Protein AF-A0A1Q7F5G6-F1 (afdb_monomer)

Structure (mmCIF, N/CA/C/O backbone):
data_AF-A0A1Q7F5G6-F1
#
_entry.id   AF-A0A1Q7F5G6-F1
#
loop_
_atom_site.group_PDB
_atom_site.id
_atom_site.type_symbol
_atom_site.label_atom_id
_atom_site.label_alt_id
_atom_site.label_comp_id
_atom_site.label_asym_id
_atom_site.label_entity_id
_atom_site.label_seq_id
_atom_site.pdbx_PDB_ins_code
_atom_site.Cartn_x
_atom_site.Cartn_y
_atom_site.Cartn_z
_atom_site.occupancy
_atom_site.B_iso_or_equiv
_atom_site.auth_seq_id
_atom_site.auth_comp_id
_atom_site.auth_asym_id
_atom_site.auth_atom_id
_atom_site.pdbx_PDB_model_num
ATOM 1 N N . MET A 1 1 ? 22.268 -10.100 -15.286 1.00 45.94 1 MET A N 1
ATOM 2 C CA . MET A 1 1 ? 21.694 -9.215 -14.247 1.00 45.94 1 MET A CA 1
ATOM 3 C C . MET A 1 1 ? 21.990 -7.739 -14.485 1.00 45.94 1 MET A C 1
ATOM 5 O O . MET A 1 1 ? 21.035 -7.015 -14.709 1.00 45.94 1 MET A O 1
ATOM 9 N N . ARG A 1 2 ? 23.262 -7.305 -14.591 1.00 41.34 2 ARG A N 1
ATOM 10 C CA . ARG A 1 2 ? 23.624 -5.910 -14.958 1.00 41.34 2 ARG A CA 1
ATOM 11 C C . ARG A 1 2 ? 22.935 -5.365 -16.219 1.00 41.34 2 ARG A C 1
ATOM 13 O O . ARG A 1 2 ? 22.725 -4.171 -16.321 1.00 41.34 2 ARG A O 1
ATOM 20 N N . ARG A 1 3 ? 22.562 -6.235 -17.164 1.00 43.94 3 ARG A N 1
ATOM 21 C CA . ARG A 1 3 ? 21.872 -5.864 -18.414 1.00 43.94 3 ARG A CA 1
ATOM 22 C C . ARG A 1 3 ? 20.368 -5.572 -18.279 1.00 43.94 3 ARG A C 1
ATOM 24 O O . ARG A 1 3 ? 19.819 -4.971 -19.184 1.00 43.94 3 ARG A O 1
ATOM 31 N N . LEU A 1 4 ? 19.710 -6.023 -17.204 1.00 46.12 4 LEU A N 1
ATOM 32 C CA . LEU A 1 4 ? 18.282 -5.752 -16.928 1.00 46.12 4 LEU A CA 1
ATOM 33 C C . LEU A 1 4 ? 18.086 -4.502 -16.056 1.00 46.12 4 LEU A C 1
ATOM 35 O O . LEU A 1 4 ? 16.985 -3.982 -15.968 1.00 46.12 4 LEU A O 1
ATOM 39 N N . LEU A 1 5 ? 19.167 -4.037 -15.427 1.00 52.47 5 LEU A N 1
ATOM 40 C CA . LEU A 1 5 ? 19.221 -2.903 -14.506 1.00 52.47 5 LEU A CA 1
ATOM 41 C C . LEU A 1 5 ? 20.196 -1.825 -15.026 1.00 52.47 5 LEU A C 1
ATOM 43 O O . LEU A 1 5 ? 20.699 -1.011 -14.264 1.00 52.47 5 LEU A O 1
ATOM 47 N N . SER A 1 6 ? 20.535 -1.839 -16.321 1.00 37.09 6 SER A N 1
ATOM 48 C CA . SER A 1 6 ? 21.468 -0.874 -16.910 1.00 37.09 6 SER A CA 1
ATOM 49 C C . SER A 1 6 ? 20.770 0.469 -17.126 1.00 37.09 6 SER A C 1
ATOM 51 O O . SER A 1 6 ? 20.234 0.738 -18.199 1.00 37.09 6 SER A O 1
ATOM 53 N N . GLY A 1 7 ? 20.765 1.281 -16.075 1.00 49.22 7 GLY A N 1
ATOM 54 C CA . GLY A 1 7 ? 20.228 2.636 -16.003 1.00 49.22 7 GLY A CA 1
ATOM 55 C C . GLY A 1 7 ? 20.326 3.142 -14.562 1.00 49.22 7 GLY A C 1
ATOM 56 O O . GLY A 1 7 ? 20.493 2.345 -13.642 1.00 49.22 7 GLY A O 1
ATOM 57 N N . THR A 1 8 ? 20.224 4.452 -14.343 1.00 45.66 8 THR A N 1
ATOM 58 C CA . THR A 1 8 ? 20.260 5.069 -13.001 1.00 45.66 8 THR A CA 1
ATOM 59 C C . THR A 1 8 ? 19.228 4.485 -12.024 1.00 45.66 8 THR A C 1
ATOM 61 O O . THR A 1 8 ? 19.507 4.427 -10.831 1.00 45.66 8 THR A O 1
ATOM 64 N N . ASP A 1 9 ? 18.095 3.971 -12.518 1.00 57.62 9 ASP A N 1
ATOM 65 C CA . ASP A 1 9 ? 17.079 3.290 -11.696 1.00 57.62 9 ASP A CA 1
ATOM 66 C C . ASP A 1 9 ? 17.516 1.899 -11.214 1.00 57.62 9 ASP A C 1
ATOM 68 O O . ASP A 1 9 ? 17.090 1.427 -10.161 1.00 57.62 9 ASP A O 1
ATOM 72 N N . GLY A 1 10 ? 18.391 1.223 -11.958 1.00 63.88 10 GLY A N 1
ATOM 73 C CA . GLY A 1 10 ? 18.773 -0.150 -11.653 1.00 63.88 10 GLY A CA 1
ATOM 74 C C . GLY A 1 10 ? 19.721 -0.287 -10.463 1.00 63.88 10 GLY A C 1
ATOM 75 O O . GLY A 1 10 ? 19.621 -1.264 -9.723 1.00 63.88 10 GLY A O 1
ATOM 76 N N . GLU A 1 11 ? 20.585 0.704 -10.237 1.00 67.31 11 GLU A N 1
ATOM 77 C CA . GLU A 1 11 ? 21.460 0.768 -9.056 1.00 67.31 11 GLU A CA 1
ATOM 78 C C . GLU A 1 11 ? 20.652 1.045 -7.777 1.00 67.31 11 GLU A C 1
ATOM 80 O O . GLU A 1 11 ? 20.871 0.401 -6.753 1.00 67.31 11 GLU A O 1
ATOM 85 N N . ALA A 1 12 ? 19.650 1.931 -7.836 1.00 67.38 12 ALA A N 1
ATOM 86 C CA . ALA A 1 12 ? 18.755 2.198 -6.705 1.00 67.38 12 ALA A CA 1
ATOM 87 C C . ALA A 1 12 ? 17.912 0.965 -6.335 1.00 67.38 12 ALA A C 1
ATOM 89 O O . ALA A 1 12 ? 17.756 0.627 -5.158 1.00 67.38 12 ALA A O 1
ATOM 90 N N . VAL A 1 13 ?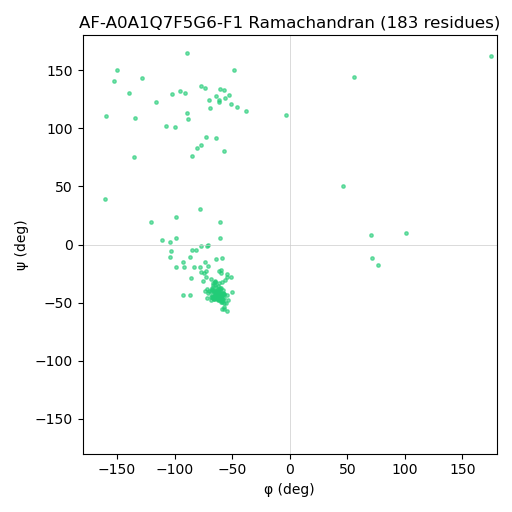 17.413 0.246 -7.345 1.00 71.50 13 VAL A N 1
ATOM 91 C CA . VAL A 1 13 ? 16.718 -1.034 -7.160 1.00 71.50 13 VAL A CA 1
ATOM 92 C C . VAL A 1 13 ? 17.648 -2.085 -6.550 1.00 71.50 13 VAL A C 1
ATOM 94 O O . VAL A 1 13 ? 17.223 -2.820 -5.658 1.00 71.50 13 VAL A O 1
ATOM 97 N N . LEU A 1 14 ? 18.909 -2.150 -6.987 1.00 77.62 14 LEU A N 1
ATOM 98 C CA . LEU A 1 14 ? 19.881 -3.105 -6.461 1.00 77.62 14 LEU A CA 1
ATOM 99 C C . LEU A 1 14 ? 20.219 -2.823 -4.991 1.00 77.62 14 LEU A C 1
ATOM 101 O O . LEU A 1 14 ? 20.159 -3.744 -4.182 1.00 77.62 14 LEU A O 1
ATOM 105 N N . LEU A 1 15 ? 20.457 -1.560 -4.626 1.00 78.38 15 LEU A N 1
ATOM 106 C CA . LEU A 1 15 ? 20.650 -1.142 -3.232 1.00 78.38 15 LEU A CA 1
ATOM 107 C C . LEU A 1 15 ? 19.443 -1.516 -2.360 1.00 78.38 15 LEU A C 1
ATOM 109 O O . LEU A 1 15 ? 19.594 -2.122 -1.302 1.00 78.38 15 LEU A O 1
ATOM 113 N N . LYS A 1 16 ? 18.219 -1.249 -2.833 1.00 77.31 16 LYS A N 1
ATOM 114 C CA . LYS A 1 16 ? 16.986 -1.622 -2.119 1.00 77.31 16 LYS A CA 1
ATOM 115 C C . LYS A 1 16 ? 16.868 -3.136 -1.923 1.00 77.31 16 LYS A C 1
ATOM 117 O O . LYS A 1 16 ? 16.420 -3.586 -0.870 1.00 77.31 16 LYS A O 1
ATOM 122 N N . ILE A 1 17 ? 17.256 -3.922 -2.924 1.00 84.25 17 ILE A N 1
ATOM 123 C CA . ILE A 1 17 ? 17.300 -5.385 -2.852 1.00 84.25 17 ILE A CA 1
ATOM 124 C C . ILE A 1 17 ? 18.344 -5.857 -1.834 1.00 84.25 17 ILE A C 1
ATOM 126 O O . ILE A 1 17 ? 18.087 -6.811 -1.098 1.00 84.25 17 ILE A O 1
ATOM 130 N N . GLU A 1 18 ? 19.512 -5.218 -1.794 1.00 85.81 18 GLU A N 1
ATOM 131 C CA . GLU A 1 18 ? 20.565 -5.531 -0.829 1.00 85.81 18 GLU A CA 1
ATOM 132 C C . GLU A 1 18 ? 20.127 -5.234 0.607 1.00 85.81 18 GLU A C 1
ATOM 134 O O . GLU A 1 18 ? 20.380 -6.051 1.488 1.00 85.81 18 GLU A O 1
ATOM 139 N N . GLU A 1 19 ? 19.412 -4.129 0.826 1.00 85.25 19 GLU A N 1
ATOM 140 C CA . GLU A 1 19 ? 18.889 -3.737 2.139 1.00 85.25 19 GLU A CA 1
ATOM 141 C C . GLU A 1 19 ? 17.695 -4.585 2.605 1.00 85.25 19 GLU A C 1
ATOM 143 O O . GLU A 1 19 ? 17.575 -4.894 3.790 1.00 85.25 19 GLU A O 1
ATOM 148 N N . ARG A 1 20 ? 16.769 -4.923 1.698 1.00 89.31 20 ARG A N 1
ATOM 149 C CA . ARG A 1 20 ? 15.465 -5.526 2.045 1.00 89.31 20 ARG A CA 1
ATOM 150 C C . ARG A 1 20 ? 15.374 -7.023 1.768 1.00 89.31 20 ARG A C 1
ATOM 152 O O . ARG A 1 20 ? 14.374 -7.654 2.113 1.00 89.31 20 ARG A O 1
ATOM 159 N N . GLY A 1 21 ? 16.350 -7.586 1.061 1.00 89.81 21 GLY A N 1
ATOM 160 C CA . GLY A 1 21 ? 16.373 -8.993 0.659 1.00 89.81 21 GLY A CA 1
ATOM 161 C C . GLY A 1 21 ? 15.366 -9.370 -0.432 1.00 89.81 21 GLY A C 1
ATOM 162 O O . GLY A 1 21 ? 15.484 -10.448 -1.012 1.00 89.81 21 GLY A O 1
ATOM 163 N N . SER A 1 22 ? 14.402 -8.508 -0.763 1.00 90.75 22 SER A N 1
ATOM 164 C CA . SER A 1 22 ? 13.397 -8.763 -1.796 1.00 90.75 22 SER A CA 1
ATOM 165 C C . SER A 1 22 ? 12.918 -7.480 -2.476 1.00 90.75 22 SER A C 1
ATOM 167 O O . SER A 1 22 ? 12.905 -6.411 -1.865 1.00 90.75 22 SER A O 1
ATOM 169 N N . ALA A 1 23 ? 12.523 -7.596 -3.745 1.00 90.12 23 ALA A N 1
ATOM 170 C CA . ALA A 1 23 ? 11.870 -6.531 -4.500 1.00 90.12 23 ALA A CA 1
ATOM 171 C C . ALA A 1 23 ? 10.963 -7.107 -5.593 1.00 90.12 23 ALA A C 1
ATOM 173 O O . ALA A 1 23 ? 11.323 -8.068 -6.272 1.00 90.12 23 ALA A O 1
ATOM 174 N N . TYR A 1 24 ? 9.805 -6.492 -5.793 1.00 89.88 24 TYR A N 1
ATOM 175 C CA . TYR A 1 24 ? 8.978 -6.671 -6.974 1.00 89.88 24 TYR A CA 1
ATOM 176 C C . TYR A 1 24 ? 9.371 -5.632 -8.027 1.00 89.88 24 TYR A C 1
ATOM 178 O O . TYR A 1 24 ? 9.468 -4.442 -7.726 1.00 89.88 24 TYR A O 1
ATOM 186 N N . LEU A 1 25 ? 9.592 -6.093 -9.256 1.00 87.25 25 LEU A N 1
ATOM 187 C CA . LEU A 1 25 ? 9.947 -5.290 -10.420 1.00 87.25 25 LEU A CA 1
ATOM 188 C C . LEU A 1 25 ? 8.730 -5.223 -11.350 1.00 87.25 25 LEU A C 1
ATOM 190 O O . LEU A 1 25 ? 8.479 -6.200 -12.067 1.00 87.25 25 LEU A O 1
ATOM 194 N N . PRO A 1 26 ? 7.973 -4.107 -11.351 1.00 82.44 26 PRO A N 1
ATOM 195 C CA . PRO A 1 26 ? 6.766 -3.989 -12.154 1.00 82.44 26 PRO A CA 1
ATOM 196 C C . PRO A 1 26 ? 7.042 -4.221 -13.636 1.00 82.44 26 PRO A C 1
ATOM 198 O O . PRO A 1 26 ? 6.395 -5.079 -14.212 1.00 82.44 26 PRO A O 1
ATOM 201 N N . ASP A 1 27 ? 8.042 -3.561 -14.225 1.00 78.81 27 ASP A N 1
ATOM 202 C CA . ASP A 1 27 ? 8.279 -3.545 -15.681 1.00 78.81 27 ASP A CA 1
ATOM 203 C C . ASP A 1 27 ? 8.442 -4.928 -16.324 1.00 78.81 27 ASP A C 1
ATOM 205 O O . ASP A 1 27 ? 8.074 -5.133 -17.479 1.00 78.81 27 ASP A O 1
ATOM 209 N N . VAL A 1 28 ? 8.970 -5.888 -15.566 1.00 82.56 28 VAL A N 1
ATOM 210 C CA . VAL A 1 28 ? 9.166 -7.280 -16.000 1.00 82.56 28 VAL A CA 1
ATOM 211 C C . VAL A 1 28 ? 8.238 -8.260 -15.281 1.00 82.56 28 VAL A C 1
ATOM 213 O O . VAL A 1 28 ? 8.351 -9.466 -15.487 1.00 82.56 28 VAL A O 1
ATOM 216 N N . ASN A 1 29 ? 7.334 -7.755 -14.435 1.00 85.19 29 ASN A N 1
ATOM 217 C CA . ASN A 1 29 ? 6.428 -8.527 -13.589 1.00 85.19 29 ASN A CA 1
ATOM 218 C C . ASN A 1 29 ? 7.147 -9.680 -12.860 1.00 85.19 29 ASN A C 1
ATOM 220 O O . ASN A 1 29 ? 6.735 -10.840 -12.925 1.00 85.19 29 ASN A O 1
ATOM 224 N N . ALA A 1 30 ? 8.265 -9.369 -12.201 1.00 88.12 30 ALA A N 1
ATOM 225 C CA . ALA A 1 30 ? 9.110 -10.371 -11.560 1.00 88.12 30 ALA A CA 1
ATOM 226 C C . ALA A 1 30 ? 9.402 -10.016 -10.104 1.00 88.12 30 ALA A C 1
ATOM 228 O O . ALA A 1 30 ? 9.625 -8.857 -9.761 1.00 88.12 30 ALA A O 1
ATOM 229 N N . PHE A 1 31 ? 9.457 -11.039 -9.255 1.00 89.88 31 PHE A N 1
ATOM 230 C CA . PHE A 1 31 ? 9.994 -10.917 -7.907 1.00 89.88 31 PHE A CA 1
ATOM 231 C C . PHE A 1 31 ? 11.454 -11.339 -7.899 1.00 89.88 31 PHE A C 1
ATOM 233 O O . PHE A 1 31 ? 11.808 -12.413 -8.384 1.00 89.88 31 PHE A O 1
ATOM 240 N N . TYR A 1 32 ? 12.285 -10.513 -7.282 1.00 89.38 32 TYR A N 1
ATOM 241 C CA . TYR A 1 32 ? 13.610 -10.904 -6.857 1.00 89.38 32 TYR A CA 1
ATOM 242 C C . TYR A 1 32 ? 13.600 -11.174 -5.356 1.00 89.38 32 TYR A C 1
ATOM 244 O O . TYR A 1 32 ? 13.133 -10.346 -4.573 1.00 89.38 32 TYR A O 1
ATOM 252 N N . VAL A 1 33 ? 14.127 -12.330 -4.957 1.00 91.00 33 VAL A N 1
ATOM 253 C CA . VAL A 1 33 ? 14.220 -12.742 -3.556 1.00 91.00 33 VAL A CA 1
ATOM 254 C C . VAL A 1 33 ? 15.621 -13.290 -3.309 1.00 91.00 33 VAL A C 1
ATOM 256 O O . VAL A 1 33 ? 15.969 -14.366 -3.788 1.00 91.00 33 VAL A O 1
ATOM 259 N N . ARG A 1 34 ? 16.422 -12.532 -2.562 1.00 90.31 34 ARG A N 1
ATOM 260 C CA . ARG A 1 34 ? 17.702 -12.963 -1.986 1.00 90.31 34 ARG A CA 1
ATOM 261 C C . ARG A 1 34 ? 17.506 -13.503 -0.573 1.00 90.31 34 ARG A C 1
ATOM 263 O O . ARG A 1 34 ? 18.075 -14.530 -0.230 1.00 90.31 34 ARG A O 1
ATOM 270 N N . GLU A 1 35 ? 16.700 -12.813 0.227 1.00 91.06 35 GLU A N 1
ATOM 271 C CA . GLU A 1 35 ? 16.354 -13.197 1.593 1.00 91.06 35 GLU A CA 1
ATOM 272 C C . GLU A 1 35 ? 14.868 -12.919 1.840 1.00 91.06 35 GLU A C 1
ATOM 274 O O . GLU A 1 35 ? 14.358 -11.834 1.550 1.00 91.06 35 GLU A O 1
ATOM 279 N N . PHE A 1 36 ? 14.154 -13.915 2.364 1.00 89.50 36 PHE A N 1
ATOM 280 C CA . PHE A 1 36 ? 12.707 -13.846 2.546 1.00 89.50 36 PHE A CA 1
ATOM 281 C C . PHE A 1 36 ? 12.347 -13.162 3.871 1.00 89.50 36 PHE A C 1
ATOM 283 O O . PHE A 1 36 ? 11.969 -13.799 4.853 1.00 89.50 36 PHE A O 1
ATOM 290 N N . GLN A 1 37 ? 12.465 -11.837 3.907 1.00 90.25 37 GLN A N 1
ATOM 291 C CA . GLN A 1 37 ? 12.085 -11.047 5.074 1.00 90.25 37 GLN A CA 1
ATOM 292 C C . GLN A 1 37 ? 10.599 -10.670 4.996 1.00 90.25 37 GLN A C 1
ATOM 294 O O . GLN A 1 37 ? 10.209 -9.817 4.197 1.00 90.25 37 GLN A O 1
ATOM 299 N 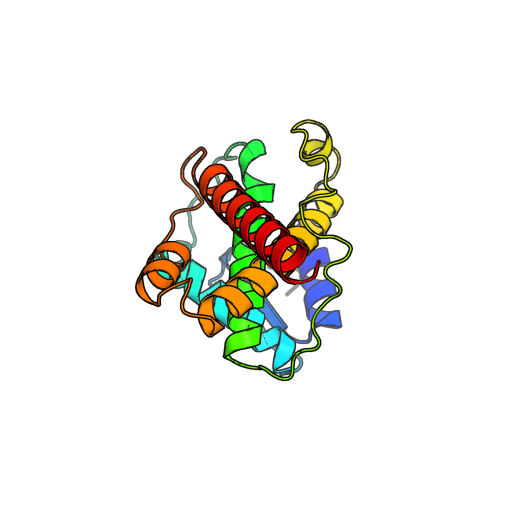N . MET A 1 38 ? 9.763 -11.288 5.843 1.00 90.31 38 MET A N 1
ATOM 300 C CA . MET A 1 38 ? 8.293 -11.164 5.801 1.00 90.31 38 MET A CA 1
ATOM 301 C C . MET A 1 38 ? 7.804 -9.708 5.743 1.00 90.31 38 MET A C 1
ATOM 303 O O . MET A 1 38 ? 6.898 -9.382 4.978 1.00 90.31 38 MET A O 1
ATOM 307 N N . MET A 1 39 ? 8.446 -8.818 6.506 1.00 89.44 39 MET A N 1
ATOM 308 C CA . MET A 1 39 ? 8.136 -7.386 6.530 1.00 89.44 39 MET A CA 1
ATOM 309 C C . MET A 1 39 ? 8.254 -6.726 5.149 1.00 89.44 39 MET A C 1
ATOM 311 O O . MET A 1 39 ? 7.408 -5.909 4.793 1.00 89.44 39 MET A O 1
ATOM 315 N N . TYR A 1 40 ? 9.284 -7.056 4.373 1.00 91.50 40 TYR A N 1
ATOM 316 C CA . TYR A 1 40 ? 9.501 -6.453 3.061 1.00 91.50 40 TYR A CA 1
ATOM 317 C C . TYR A 1 40 ? 8.738 -7.196 1.974 1.00 91.50 40 TYR A C 1
ATOM 319 O O . TYR A 1 40 ? 8.044 -6.556 1.190 1.00 91.50 40 TYR A O 1
ATOM 327 N N . VAL A 1 41 ? 8.746 -8.531 1.993 1.00 93.12 41 VAL A N 1
ATOM 328 C CA . VAL A 1 41 ? 8.020 -9.343 1.006 1.00 93.12 41 VAL A CA 1
ATOM 329 C C . VAL A 1 41 ? 6.530 -9.007 0.997 1.00 93.12 41 VAL A C 1
ATOM 331 O O . VAL A 1 41 ? 5.949 -8.846 -0.071 1.00 93.12 41 VAL A O 1
ATOM 334 N N . ALA A 1 42 ? 5.904 -8.830 2.162 1.00 94.19 42 ALA A N 1
ATOM 335 C CA . ALA A 1 42 ? 4.497 -8.447 2.228 1.00 94.19 42 ALA A CA 1
ATOM 336 C C . ALA A 1 42 ? 4.213 -7.076 1.580 1.00 94.19 42 ALA A C 1
ATOM 338 O O . ALA A 1 42 ? 3.149 -6.879 0.993 1.00 94.19 42 ALA A O 1
ATOM 339 N N . GLU A 1 43 ? 5.167 -6.140 1.651 1.00 93.56 43 GLU A N 1
ATOM 340 C CA . GLU A 1 43 ? 5.082 -4.848 0.958 1.00 93.56 43 GLU A CA 1
ATOM 341 C C . GLU A 1 43 ? 5.157 -5.025 -0.565 1.00 93.56 43 GLU A C 1
ATOM 343 O O . GLU A 1 43 ? 4.355 -4.453 -1.305 1.00 93.56 43 GLU A O 1
ATOM 348 N N . GLU A 1 44 ? 6.100 -5.850 -1.028 1.00 93.00 44 GLU A N 1
ATOM 349 C CA . GLU A 1 44 ? 6.294 -6.160 -2.447 1.00 93.00 44 GLU A CA 1
ATOM 350 C C . GLU A 1 44 ? 5.077 -6.891 -3.039 1.00 93.00 44 GLU A C 1
ATOM 352 O O . GLU A 1 44 ? 4.621 -6.551 -4.129 1.00 93.00 44 GLU A O 1
ATOM 357 N N . VAL A 1 45 ? 4.493 -7.842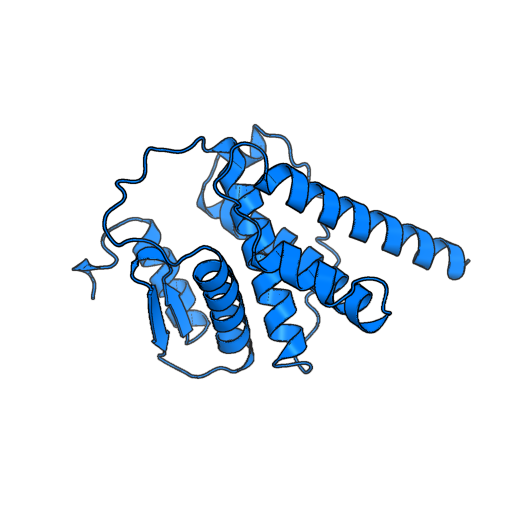 -2.302 1.00 94.38 45 VAL A N 1
ATOM 358 C CA . VAL A 1 45 ? 3.284 -8.583 -2.705 1.00 94.38 45 VAL A CA 1
ATOM 359 C C . VAL A 1 45 ? 2.075 -7.659 -2.826 1.00 94.38 45 VAL A C 1
ATOM 361 O O . VAL A 1 45 ? 1.291 -7.784 -3.767 1.00 94.38 45 VAL A O 1
ATOM 364 N N . ALA A 1 46 ? 1.920 -6.703 -1.911 1.00 94.69 46 ALA A N 1
ATOM 365 C CA . ALA A 1 46 ? 0.843 -5.725 -1.987 1.00 94.69 46 ALA A CA 1
ATOM 366 C C . ALA A 1 46 ? 1.010 -4.771 -3.182 1.00 94.69 46 ALA A C 1
ATOM 368 O O . ALA A 1 46 ? 0.028 -4.474 -3.868 1.00 94.69 46 ALA A O 1
ATOM 369 N N . ARG A 1 47 ? 2.247 -4.353 -3.493 1.00 91.31 47 ARG A N 1
ATOM 370 C CA . ARG A 1 47 ? 2.539 -3.609 -4.730 1.00 91.31 47 ARG A CA 1
ATOM 371 C C . ARG A 1 47 ? 2.223 -4.442 -5.969 1.00 91.31 47 ARG A C 1
ATOM 373 O O . ARG A 1 47 ? 1.499 -3.966 -6.840 1.00 91.31 47 ARG A O 1
ATOM 380 N N . PHE A 1 48 ? 2.666 -5.696 -6.024 1.00 92.81 48 PHE A N 1
ATOM 381 C CA . PHE A 1 48 ? 2.300 -6.614 -7.104 1.00 92.81 48 PHE A CA 1
ATOM 382 C C . PHE A 1 48 ? 0.785 -6.717 -7.282 1.00 92.81 48 PHE A C 1
ATOM 384 O O . PHE A 1 48 ? 0.305 -6.566 -8.401 1.00 92.81 48 PHE A O 1
ATOM 391 N N . LEU A 1 49 ? 0.025 -6.901 -6.198 1.00 92.94 49 LEU A N 1
ATOM 392 C CA . LEU A 1 49 ? -1.432 -6.992 -6.267 1.00 92.94 49 LEU A CA 1
ATOM 393 C C . LEU A 1 49 ? -2.045 -5.732 -6.892 1.00 92.94 49 LEU A C 1
ATOM 395 O O . LEU A 1 49 ? -2.918 -5.845 -7.749 1.00 92.94 49 LEU A O 1
ATOM 399 N N . HIS A 1 50 ? -1.561 -4.542 -6.524 1.00 90.69 50 HIS A N 1
ATOM 400 C CA . HIS A 1 50 ? -1.997 -3.291 -7.149 1.00 90.69 50 HIS A CA 1
ATOM 401 C C . HIS A 1 50 ? -1.711 -3.261 -8.662 1.00 90.69 50 HIS A C 1
ATOM 403 O O . HIS A 1 50 ? -2.592 -2.913 -9.450 1.00 90.69 50 HIS A O 1
ATOM 409 N N . HIS A 1 51 ? -0.519 -3.681 -9.096 1.00 87.75 51 HIS A N 1
ATOM 410 C CA . HIS A 1 51 ? -0.191 -3.763 -10.525 1.00 87.75 51 HIS A CA 1
ATOM 411 C C . HIS A 1 51 ? -1.008 -4.837 -11.263 1.00 87.75 51 HIS A C 1
ATOM 413 O O . HIS A 1 51 ? -1.467 -4.602 -12.383 1.00 87.75 51 HIS A O 1
ATOM 419 N N . ALA A 1 52 ? -1.242 -5.991 -10.637 1.00 89.00 52 ALA A N 1
ATOM 420 C CA . ALA A 1 52 ? -2.050 -7.074 -11.188 1.00 89.00 52 ALA A CA 1
ATOM 421 C C . ALA A 1 52 ? -3.508 -6.641 -11.386 1.00 89.00 52 ALA A C 1
ATOM 423 O O . ALA A 1 52 ? -4.091 -6.876 -12.444 1.00 89.00 52 ALA A O 1
ATOM 424 N N . CYS A 1 53 ? -4.066 -5.908 -10.420 1.00 87.38 53 CYS A N 1
ATOM 425 C CA . CYS A 1 53 ? -5.395 -5.303 -10.500 1.00 87.38 53 CYS A CA 1
ATOM 426 C C . CYS A 1 53 ? -5.553 -4.306 -11.664 1.00 87.38 53 CYS A C 1
ATOM 428 O O . CYS A 1 53 ? -6.675 -4.064 -12.105 1.00 87.38 53 CYS A O 1
ATOM 430 N N . ARG A 1 54 ? -4.451 -3.755 -12.186 1.00 81.50 54 ARG A N 1
ATOM 431 C CA . ARG A 1 54 ? -4.431 -2.793 -13.302 1.00 81.50 54 ARG A CA 1
ATOM 432 C C . ARG A 1 54 ? -4.105 -3.427 -14.658 1.00 81.50 54 ARG A C 1
ATOM 434 O O . ARG A 1 54 ? -3.973 -2.705 -15.642 1.00 81.50 54 ARG A O 1
ATOM 441 N N . GLY A 1 55 ? -3.995 -4.756 -14.720 1.00 78.38 55 GLY A N 1
ATOM 442 C CA . GLY A 1 55 ? -3.814 -5.505 -15.966 1.00 78.38 55 GLY A CA 1
ATOM 443 C C . GLY A 1 55 ? -2.388 -5.966 -16.270 1.00 78.38 55 GLY A C 1
ATOM 444 O O . GLY A 1 55 ? -2.186 -6.485 -17.364 1.00 78.38 55 GLY A O 1
ATOM 445 N N . LEU A 1 56 ? -1.453 -5.836 -15.310 1.00 70.75 56 LEU A N 1
ATOM 446 C CA . LEU A 1 56 ? -0.005 -6.070 -15.443 1.00 70.75 56 LEU A CA 1
ATOM 447 C C . LEU A 1 56 ? 0.643 -5.235 -16.572 1.00 70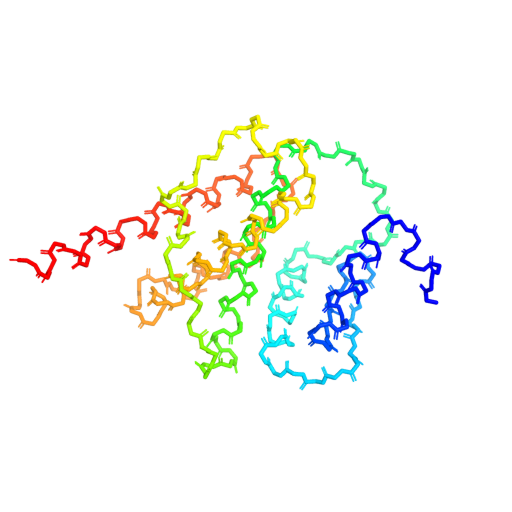.75 56 LEU A C 1
ATOM 449 O O . LEU A 1 56 ? 0.038 -4.978 -17.613 1.00 70.75 56 LEU A O 1
ATOM 453 N N . PRO A 1 57 ? 1.882 -4.754 -16.402 1.00 62.97 57 PRO A N 1
ATOM 454 C CA . PRO A 1 57 ? 2.552 -4.048 -17.484 1.00 62.97 57 PRO A CA 1
ATOM 455 C C . PRO A 1 57 ? 2.718 -4.984 -18.684 1.00 62.97 57 PRO A C 1
ATOM 457 O O . PRO A 1 57 ? 3.274 -6.078 -18.592 1.00 62.97 57 PRO A O 1
ATOM 460 N N . ARG A 1 58 ? 2.201 -4.549 -19.837 1.00 53.12 58 ARG A N 1
ATOM 461 C CA . ARG A 1 58 ? 2.517 -5.174 -21.119 1.00 53.12 58 ARG A CA 1
ATOM 462 C C . ARG A 1 58 ? 3.969 -4.831 -21.413 1.00 53.12 58 ARG A C 1
ATOM 464 O O . ARG A 1 58 ? 4.301 -3.652 -21.460 1.00 53.12 58 ARG A O 1
ATOM 471 N N . ALA A 1 59 ? 4.800 -5.844 -21.639 1.00 50.31 59 ALA A N 1
ATOM 472 C CA . ALA A 1 59 ? 6.246 -5.741 -21.858 1.00 50.31 59 ALA A CA 1
ATOM 473 C C . ALA A 1 59 ? 6.682 -4.903 -23.090 1.00 50.31 59 ALA A C 1
ATOM 475 O O . ALA A 1 59 ? 7.785 -5.088 -23.582 1.00 50.31 59 ALA A O 1
ATOM 476 N N . ASN A 1 60 ? 5.828 -4.027 -23.637 1.00 39.88 60 ASN A N 1
ATOM 477 C CA . ASN A 1 60 ? 6.074 -3.276 -24.866 1.00 39.88 60 ASN A CA 1
ATOM 478 C C . ASN A 1 60 ? 5.196 -2.020 -25.024 1.00 39.88 60 ASN A C 1
ATOM 480 O O . ASN A 1 60 ? 4.752 -1.697 -26.124 1.00 39.88 60 ASN A O 1
ATOM 484 N N . THR A 1 61 ? 4.932 -1.270 -23.957 1.00 43.84 61 THR A N 1
ATOM 485 C CA . THR A 1 61 ? 4.561 0.140 -24.146 1.00 43.84 61 THR A CA 1
ATOM 486 C C . THR A 1 61 ? 5.800 0.968 -23.891 1.00 43.84 61 THR A C 1
ATOM 488 O O . THR A 1 61 ? 6.165 1.175 -22.735 1.00 43.84 61 THR A O 1
ATOM 491 N N . HIS A 1 62 ? 6.456 1.409 -24.970 1.00 41.09 62 HIS A N 1
ATOM 492 C CA . HIS A 1 62 ? 7.331 2.575 -24.928 1.00 41.09 62 HIS A CA 1
ATOM 493 C C . HIS A 1 62 ? 6.669 3.596 -24.009 1.00 41.09 62 HIS A C 1
ATOM 495 O O . HIS A 1 62 ? 5.546 4.021 -24.284 1.00 41.09 62 HIS A O 1
ATOM 501 N N . SER A 1 63 ? 7.304 3.891 -22.876 1.00 47.62 63 SER A N 1
ATOM 502 C CA . SER A 1 63 ? 6.812 4.898 -21.957 1.00 47.62 63 SER A CA 1
ATOM 503 C C . SER A 1 63 ? 6.878 6.225 -22.698 1.00 47.62 63 SER A C 1
ATOM 505 O O . SER A 1 63 ? 7.897 6.914 -22.736 1.00 47.62 63 SER A O 1
ATOM 507 N N . GLU A 1 64 ? 5.776 6.580 -23.357 1.00 40.78 64 GLU A N 1
ATOM 508 C CA . GLU A 1 64 ? 5.472 7.970 -23.625 1.00 40.78 64 GLU A CA 1
ATOM 509 C C . GLU A 1 64 ? 5.732 8.678 -22.304 1.00 40.78 64 GLU A C 1
ATOM 511 O O . GLU A 1 64 ? 5.177 8.276 -21.277 1.00 40.78 64 GLU A O 1
ATOM 516 N N . LYS A 1 65 ? 6.683 9.616 -22.320 1.00 42.88 65 LYS A N 1
ATOM 517 C CA . LYS A 1 65 ? 7.114 10.409 -21.170 1.00 42.88 65 LYS A CA 1
ATOM 518 C C . LYS A 1 65 ? 5.892 11.140 -20.616 1.00 42.88 65 LYS A C 1
ATOM 520 O O . LYS A 1 65 ? 5.649 12.298 -20.943 1.00 42.88 65 LYS A O 1
ATOM 525 N N . LYS A 1 66 ? 5.082 10.433 -19.832 1.00 47.19 66 LYS A N 1
ATOM 526 C CA . LYS A 1 66 ? 3.890 10.957 -19.192 1.00 47.19 66 LYS A CA 1
ATOM 527 C C . LYS A 1 66 ? 4.379 11.920 -18.134 1.00 47.19 66 LYS A C 1
ATOM 529 O O . LYS A 1 66 ? 5.138 11.550 -17.245 1.00 47.19 66 LYS A O 1
ATOM 534 N N . GLU A 1 67 ? 3.984 13.166 -18.337 1.00 48.44 67 GLU A N 1
ATOM 535 C CA . GLU A 1 67 ? 4.049 14.305 -17.435 1.00 48.44 67 GLU A CA 1
ATOM 536 C C . GLU A 1 67 ? 4.586 13.996 -16.024 1.00 48.44 67 GLU A C 1
ATOM 538 O O . GLU A 1 67 ? 3.938 13.358 -15.192 1.00 48.44 67 GLU A O 1
ATOM 543 N N . ASN A 1 68 ? 5.778 14.525 -15.735 1.00 55.72 68 ASN A N 1
ATOM 544 C CA . ASN A 1 68 ? 6.503 14.358 -14.470 1.00 55.72 68 ASN A CA 1
ATOM 545 C C . ASN A 1 68 ? 5.710 14.857 -13.232 1.00 55.72 68 ASN A C 1
ATOM 547 O O . ASN A 1 68 ? 6.080 14.593 -12.092 1.00 55.72 68 ASN A O 1
ATOM 551 N N . SER A 1 69 ? 4.604 15.585 -13.437 1.00 58.28 69 SER A N 1
ATOM 552 C CA . SER A 1 69 ? 3.750 16.168 -12.393 1.00 58.28 69 SER A CA 1
ATOM 553 C C . SER A 1 69 ? 2.923 15.138 -11.606 1.00 58.28 69 SER A C 1
ATOM 555 O O . SER A 1 69 ? 2.471 15.447 -10.502 1.00 58.28 69 SER A O 1
ATOM 557 N N . GLY A 1 70 ? 2.730 13.921 -12.133 1.00 72.00 70 GLY A N 1
ATOM 558 C CA . GLY 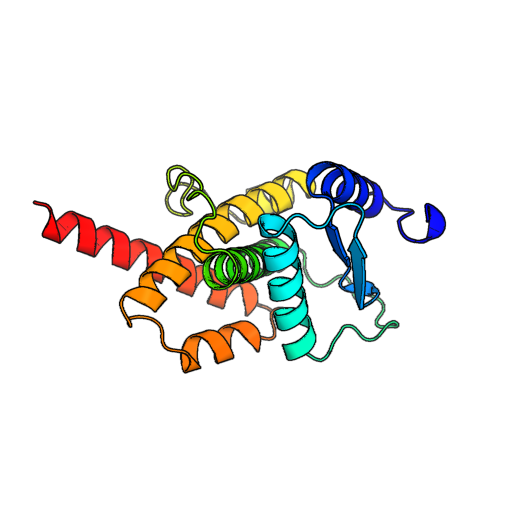A 1 70 ? 1.948 12.860 -11.482 1.00 72.00 70 GLY A CA 1
ATOM 559 C C . GLY A 1 70 ? 2.767 11.803 -10.735 1.00 72.00 70 GLY A C 1
ATOM 560 O O . GLY A 1 70 ? 2.228 11.124 -9.861 1.00 72.00 70 GLY A O 1
ATOM 561 N N . HIS A 1 71 ? 4.060 11.672 -11.046 1.00 80.31 71 HIS A N 1
ATOM 562 C CA . HIS A 1 71 ? 4.878 10.531 -10.624 1.00 80.31 71 HIS A CA 1
ATOM 563 C C . HIS A 1 71 ? 4.999 10.404 -9.099 1.00 80.31 71 HIS A C 1
ATOM 565 O O . HIS A 1 71 ? 4.764 9.330 -8.546 1.00 80.31 71 HIS A O 1
ATOM 571 N N . PHE A 1 72 ? 5.246 11.520 -8.408 1.00 83.56 72 PHE A N 1
ATOM 572 C CA . PHE A 1 72 ? 5.289 11.571 -6.945 1.00 83.56 72 PHE A CA 1
ATOM 573 C C . PHE A 1 72 ? 4.004 11.029 -6.296 1.00 83.56 72 PHE A C 1
ATOM 575 O O . PHE A 1 72 ? 4.057 10.277 -5.322 1.00 83.56 72 PHE A O 1
ATOM 582 N N . TYR A 1 73 ? 2.837 11.403 -6.830 1.00 84.56 73 TYR A N 1
ATOM 583 C CA . TYR A 1 73 ? 1.552 10.971 -6.284 1.00 84.56 73 TYR A CA 1
ATOM 584 C C . TYR A 1 73 ? 1.297 9.490 -6.566 1.00 84.56 73 TYR A C 1
ATOM 586 O O . TYR A 1 73 ? 0.809 8.790 -5.682 1.00 84.56 73 TYR A O 1
ATOM 594 N N . CYS A 1 74 ? 1.673 8.999 -7.754 1.00 86.44 74 CYS A N 1
ATOM 595 C CA . CYS A 1 74 ? 1.624 7.570 -8.068 1.00 86.44 74 CYS A CA 1
ATOM 596 C C . CYS A 1 74 ? 2.448 6.765 -7.061 1.00 86.44 74 CYS A C 1
ATOM 598 O O . CYS A 1 74 ? 1.904 5.882 -6.401 1.00 86.44 74 CYS A O 1
ATOM 600 N N . LEU A 1 75 ? 3.719 7.138 -6.874 1.00 86.81 75 LEU A N 1
ATOM 601 C CA . LEU A 1 75 ? 4.609 6.488 -5.915 1.00 86.81 75 LEU A CA 1
ATOM 602 C C . LEU A 1 75 ? 4.058 6.565 -4.490 1.00 86.81 75 LEU A C 1
ATOM 604 O O . LEU A 1 75 ? 4.075 5.572 -3.771 1.00 86.81 75 LEU A O 1
ATOM 608 N N . SER A 1 76 ? 3.526 7.719 -4.081 1.00 89.12 76 SER A N 1
ATOM 609 C CA . SER A 1 76 ? 2.954 7.897 -2.742 1.00 89.12 76 SER A CA 1
ATOM 610 C C . SER A 1 76 ? 1.791 6.935 -2.491 1.00 89.12 76 SER A C 1
ATOM 612 O O . SER A 1 76 ? 1.720 6.315 -1.430 1.00 89.12 76 SER A O 1
ATOM 614 N N . VAL A 1 77 ? 0.894 6.770 -3.468 1.00 90.31 77 VAL A N 1
ATOM 615 C CA . VAL A 1 77 ? -0.226 5.822 -3.369 1.00 90.31 77 VAL A CA 1
ATOM 616 C C . VAL A 1 77 ? 0.283 4.380 -3.373 1.00 90.31 77 VAL A C 1
ATOM 618 O O . VAL A 1 77 ? -0.151 3.588 -2.540 1.00 90.31 77 VAL A O 1
ATOM 621 N N . GLU A 1 78 ? 1.237 4.034 -4.237 1.00 91.75 78 GLU A N 1
ATOM 622 C CA . GLU A 1 78 ? 1.825 2.688 -4.289 1.00 91.75 78 GLU A CA 1
ATOM 623 C C . GLU A 1 78 ? 2.535 2.313 -2.978 1.00 91.75 78 GLU A C 1
ATOM 625 O O . GLU A 1 78 ? 2.328 1.215 -2.455 1.00 91.75 78 GLU A O 1
ATOM 630 N N . TYR A 1 79 ? 3.303 3.234 -2.388 1.00 92.06 79 TYR A N 1
ATOM 631 C CA . TYR A 1 79 ? 3.916 3.052 -1.071 1.00 92.06 79 TYR A CA 1
ATOM 632 C C . TYR A 1 79 ? 2.871 2.947 0.047 1.00 92.06 79 TYR A C 1
ATOM 634 O O . TYR A 1 79 ? 3.065 2.166 0.982 1.00 92.06 79 TYR A O 1
ATOM 642 N N . ALA A 1 80 ? 1.750 3.669 -0.050 1.00 93.56 80 ALA A N 1
ATOM 643 C CA . ALA A 1 80 ? 0.650 3.554 0.905 1.00 93.56 80 ALA A CA 1
ATOM 644 C C . ALA A 1 80 ? -0.027 2.183 0.850 1.00 93.56 80 ALA A C 1
ATOM 646 O O . ALA A 1 80 ? -0.209 1.551 1.892 1.00 93.56 80 ALA A O 1
ATOM 647 N N . LEU A 1 81 ? -0.346 1.695 -0.351 1.00 94.38 81 LEU A N 1
ATOM 648 C CA . LEU A 1 81 ? -0.927 0.367 -0.557 1.00 94.38 81 LEU A CA 1
ATOM 649 C C . LEU A 1 81 ? 0.041 -0.744 -0.143 1.00 94.38 81 LEU A C 1
ATOM 651 O O . LEU A 1 81 ? -0.369 -1.694 0.524 1.00 94.38 81 LEU A O 1
ATOM 655 N N . GLY A 1 82 ? 1.325 -0.590 -0.474 1.00 94.19 82 GLY A N 1
ATOM 656 C CA . GLY A 1 82 ? 2.390 -1.488 -0.041 1.00 94.19 82 GLY A CA 1
ATOM 657 C C . GLY A 1 82 ? 2.454 -1.594 1.481 1.00 94.19 82 GLY A C 1
ATOM 658 O O . GLY A 1 82 ? 2.337 -2.685 2.037 1.00 94.19 82 GLY A O 1
ATOM 659 N N . TYR A 1 83 ? 2.582 -0.456 2.170 1.00 93.38 83 TYR A N 1
ATOM 660 C CA . TYR A 1 83 ? 2.692 -0.421 3.630 1.00 93.38 83 TYR A CA 1
ATOM 661 C C . TYR A 1 83 ? 1.431 -0.940 4.324 1.00 93.38 83 TYR A C 1
ATOM 663 O O . TYR A 1 83 ? 1.537 -1.699 5.292 1.00 93.38 83 TYR A O 1
ATOM 671 N N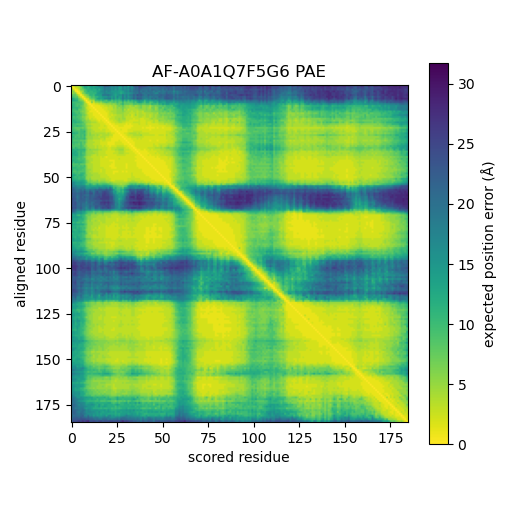 . PHE A 1 84 ? 0.252 -0.570 3.813 1.00 93.75 84 PHE A N 1
ATOM 672 C CA . PHE A 1 84 ? -1.028 -1.117 4.259 1.00 93.75 84 PHE A CA 1
ATOM 673 C C . PHE A 1 84 ? -1.031 -2.646 4.156 1.00 93.75 84 PHE A C 1
ATOM 675 O O . PHE A 1 84 ? -1.315 -3.329 5.139 1.00 93.75 84 PHE A O 1
ATOM 682 N N . GLY A 1 85 ? -0.655 -3.194 2.998 1.00 93.56 85 GLY A N 1
ATOM 683 C CA . GLY A 1 85 ? -0.609 -4.637 2.783 1.00 93.56 85 GLY A CA 1
ATOM 684 C C . GLY A 1 85 ? 0.376 -5.346 3.710 1.00 93.56 85 GLY A C 1
ATOM 685 O O . GLY A 1 85 ? 0.037 -6.385 4.274 1.00 93.56 85 GLY A O 1
ATOM 686 N N . THR A 1 86 ? 1.540 -4.747 3.984 1.00 93.50 86 THR A N 1
ATOM 687 C CA . THR A 1 86 ? 2.448 -5.264 5.017 1.00 93.50 86 THR A CA 1
ATOM 688 C C . THR A 1 86 ? 1.789 -5.314 6.386 1.00 93.50 86 THR A C 1
ATOM 690 O O . THR A 1 86 ? 1.969 -6.293 7.092 1.00 93.50 86 THR A O 1
ATOM 693 N N . ARG A 1 87 ? 1.033 -4.289 6.791 1.00 92.50 87 ARG A N 1
ATOM 694 C CA . ARG A 1 87 ? 0.364 -4.275 8.103 1.00 92.50 87 ARG A CA 1
ATOM 695 C C . ARG A 1 87 ? -0.758 -5.306 8.201 1.00 92.50 87 ARG A C 1
ATOM 697 O O . ARG A 1 87 ? -0.982 -5.834 9.284 1.00 92.50 87 ARG A O 1
ATOM 704 N N . VAL A 1 88 ? -1.411 -5.631 7.085 1.00 92.62 88 VAL A N 1
ATOM 705 C CA . VAL A 1 88 ? -2.404 -6.714 7.008 1.00 92.62 88 VAL A CA 1
ATOM 706 C C . VAL A 1 88 ? -1.745 -8.096 7.097 1.00 92.62 88 VAL A C 1
ATOM 708 O O . VAL A 1 88 ? -2.231 -8.950 7.831 1.00 92.62 88 VAL A O 1
ATOM 711 N N . LEU A 1 89 ? -0.653 -8.326 6.362 1.00 92.56 89 LEU A N 1
ATOM 712 C CA . LEU A 1 89 ? 0.004 -9.640 6.262 1.00 92.56 89 LEU A CA 1
ATOM 713 C C . LEU A 1 89 ? 1.020 -9.909 7.384 1.00 92.56 89 LEU A C 1
ATOM 715 O O . LEU A 1 89 ? 1.249 -11.056 7.755 1.00 92.56 89 LEU A O 1
ATOM 719 N N . TYR A 1 90 ? 1.627 -8.856 7.928 1.00 91.56 90 TYR A N 1
ATOM 720 C CA . TYR A 1 90 ? 2.618 -8.891 9.000 1.00 91.56 90 TYR A CA 1
ATOM 721 C C . TYR A 1 90 ? 2.310 -7.811 10.058 1.00 91.56 90 TYR A C 1
ATOM 723 O O . TYR A 1 90 ? 2.989 -6.779 10.130 1.00 91.56 90 TYR A O 1
ATOM 731 N N . PRO A 1 91 ? 1.289 -8.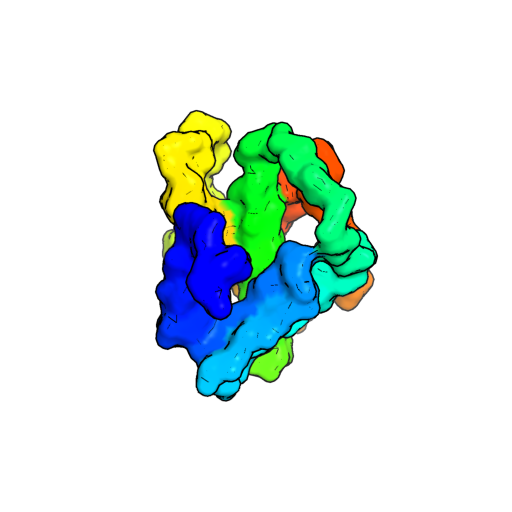028 10.914 1.00 86.94 91 PRO A N 1
ATOM 732 C CA . PRO A 1 91 ? 0.840 -7.031 11.891 1.00 86.94 91 PRO A CA 1
ATOM 733 C C . PRO A 1 91 ? 1.896 -6.635 12.929 1.00 86.94 91 PRO A C 1
ATOM 735 O O . PRO A 1 91 ? 1.833 -5.535 13.467 1.00 86.94 91 PRO A O 1
ATOM 738 N N . ALA A 1 92 ? 2.891 -7.497 13.176 1.00 85.88 92 ALA A N 1
ATOM 739 C CA . ALA A 1 92 ? 4.009 -7.239 14.086 1.00 85.88 92 ALA A CA 1
ATOM 740 C C . ALA A 1 92 ? 5.012 -6.191 13.563 1.00 85.88 92 ALA A C 1
ATOM 742 O O . ALA A 1 92 ? 6.000 -5.891 14.236 1.00 85.88 92 ALA A O 1
ATOM 743 N N . ARG A 1 93 ? 4.798 -5.635 12.360 1.00 81.75 93 ARG A N 1
ATOM 744 C CA . ARG A 1 93 ? 5.623 -4.552 11.819 1.00 81.75 93 ARG A CA 1
ATOM 745 C C . ARG A 1 93 ? 5.642 -3.368 12.799 1.00 81.75 93 ARG A C 1
ATOM 747 O O . ARG A 1 93 ? 4.572 -2.835 13.094 1.00 81.75 93 ARG A O 1
ATOM 754 N N . PRO A 1 94 ? 6.824 -2.877 13.217 1.00 76.62 94 PRO A N 1
ATOM 755 C CA . PRO A 1 94 ? 6.911 -1.654 14.001 1.00 76.62 94 PRO A CA 1
ATOM 756 C C . PRO A 1 94 ? 6.256 -0.496 13.247 1.00 76.62 94 PRO A C 1
ATOM 758 O O . PRO A 1 94 ? 6.505 -0.296 12.049 1.00 76.62 94 PRO A O 1
ATOM 761 N N . GLN A 1 95 ? 5.415 0.265 13.944 1.00 70.25 95 GLN A N 1
ATOM 762 C CA . GLN A 1 95 ? 4.843 1.484 13.392 1.00 70.25 95 GLN A CA 1
ATOM 763 C C . GLN A 1 95 ? 5.992 2.449 13.087 1.00 70.25 95 GLN A C 1
ATOM 765 O O . GLN A 1 95 ? 6.812 2.746 13.955 1.00 70.25 95 GLN A O 1
ATOM 770 N N . LYS A 1 96 ? 6.100 2.892 11.830 1.00 68.06 96 LYS A N 1
ATOM 771 C CA . LYS A 1 96 ? 7.061 3.946 11.488 1.00 68.06 96 LYS A CA 1
ATOM 772 C C . LYS A 1 96 ? 6.517 5.262 12.031 1.00 68.06 96 LYS A C 1
ATOM 774 O O . LYS A 1 96 ? 5.327 5.529 11.882 1.00 68.06 96 LYS A O 1
ATOM 779 N N . ASP A 1 97 ? 7.388 6.035 12.672 1.00 54.28 97 ASP A N 1
ATOM 780 C CA . ASP A 1 97 ? 7.036 7.278 13.355 1.00 54.28 97 ASP A CA 1
ATOM 781 C C . ASP A 1 97 ? 6.224 8.218 12.438 1.00 54.28 97 ASP A C 1
ATOM 783 O O . ASP A 1 97 ? 6.668 8.611 11.356 1.00 54.28 97 ASP A O 1
ATOM 787 N N . GLU A 1 98 ? 5.010 8.568 12.875 1.00 53.34 98 GLU A N 1
ATOM 788 C CA . GLU A 1 98 ? 4.083 9.458 12.170 1.00 53.34 98 GLU A CA 1
ATOM 789 C C . GLU A 1 98 ? 4.521 10.939 12.181 1.00 53.34 98 GLU A C 1
ATOM 791 O O . GLU A 1 98 ? 3.833 11.792 11.609 1.00 53.34 98 GLU A O 1
ATOM 796 N N . SER A 1 99 ? 5.639 11.279 12.832 1.00 45.38 99 SER A N 1
ATOM 797 C CA . SER A 1 99 ? 6.184 12.643 12.942 1.00 45.38 99 SER A CA 1
ATOM 798 C C . SER A 1 99 ? 6.406 13.353 11.589 1.00 45.38 99 SER A C 1
ATOM 800 O O . SER A 1 99 ? 6.307 14.586 11.506 1.00 45.38 99 SER A O 1
ATOM 802 N N . LEU A 1 100 ? 6.609 12.581 10.513 1.00 49.22 100 LEU A N 1
ATOM 803 C CA . LEU A 1 100 ? 6.766 13.038 9.122 1.00 49.22 100 LEU A CA 1
ATOM 804 C C . LEU A 1 100 ? 5.473 12.921 8.290 1.00 49.22 100 LEU A C 1
ATOM 806 O O . LEU A 1 100 ? 5.513 12.839 7.065 1.00 49.22 100 LEU A O 1
ATOM 810 N N . ALA A 1 101 ? 4.308 12.913 8.945 1.00 50.22 101 ALA A N 1
ATOM 811 C CA . ALA A 1 101 ? 3.013 12.929 8.273 1.00 50.22 101 ALA A CA 1
ATOM 812 C C . ALA A 1 101 ? 2.936 14.023 7.179 1.00 50.22 101 ALA A C 1
ATOM 814 O O . ALA A 1 101 ? 3.476 15.121 7.365 1.00 50.22 101 ALA A O 1
ATOM 815 N N . PRO A 1 102 ? 2.145 13.810 6.105 1.00 48.28 102 PRO A N 1
ATOM 816 C CA . PRO A 1 102 ? 1.944 14.764 4.998 1.00 48.28 102 PRO A CA 1
ATOM 817 C C . PRO A 1 102 ? 1.337 16.124 5.411 1.00 48.28 102 PRO A C 1
ATOM 819 O O . PRO A 1 102 ? 0.968 16.948 4.577 1.00 48.28 102 PRO A O 1
ATOM 822 N N . ALA A 1 103 ? 1.158 16.368 6.710 1.00 49.50 103 ALA A N 1
ATOM 823 C CA . ALA A 1 103 ? 0.733 17.641 7.270 1.00 49.50 103 ALA A CA 1
ATOM 824 C C . ALA A 1 103 ? 1.860 18.690 7.318 1.00 49.50 103 ALA A C 1
ATOM 826 O O . ALA A 1 103 ? 1.544 19.874 7.346 1.00 49.50 103 ALA A O 1
ATOM 827 N N . LYS A 1 104 ? 3.139 18.279 7.324 1.00 47.56 104 LYS A N 1
ATOM 828 C CA . LYS A 1 104 ? 4.299 19.197 7.353 1.00 47.56 104 LYS A CA 1
ATOM 829 C C . LYS A 1 104 ? 4.999 19.362 6.001 1.00 47.56 104 LYS A C 1
ATOM 831 O O . LYS A 1 104 ? 5.932 20.146 5.889 1.00 47.56 104 LYS A O 1
ATOM 836 N N . LEU A 1 105 ? 4.580 18.594 5.002 1.00 54.41 105 LEU A N 1
ATOM 837 C CA . LEU A 1 105 ? 5.232 18.539 3.705 1.00 54.41 105 LEU A CA 1
ATOM 838 C C . LEU A 1 105 ? 4.654 19.593 2.769 1.00 54.41 105 LEU A C 1
ATOM 840 O O . LEU A 1 105 ? 3.485 19.521 2.389 1.00 54.41 105 LEU A O 1
ATOM 844 N N . ASP A 1 106 ? 5.487 20.573 2.429 1.00 53.69 106 ASP A N 1
ATOM 845 C CA . ASP A 1 106 ? 5.181 21.585 1.429 1.00 53.69 106 ASP A CA 1
ATOM 846 C C . ASP A 1 106 ? 5.237 20.942 0.034 1.00 53.69 106 ASP A C 1
ATOM 848 O O . ASP A 1 106 ? 6.295 20.785 -0.574 1.00 53.69 106 ASP A O 1
ATOM 852 N N . LEU A 1 107 ? 4.080 20.473 -0.437 1.00 61.88 107 LEU A N 1
ATOM 853 C CA . LEU A 1 107 ? 3.901 19.726 -1.689 1.00 61.88 107 LEU A CA 1
ATOM 854 C C . LEU A 1 107 ? 3.907 20.638 -2.932 1.00 61.88 107 LEU A C 1
ATOM 856 O O . LEU A 1 107 ? 3.222 20.347 -3.918 1.00 61.88 107 LEU A O 1
ATOM 860 N N . ASN A 1 108 ? 4.640 21.753 -2.895 1.00 57.34 108 ASN A N 1
ATOM 861 C CA . ASN A 1 108 ? 4.732 22.672 -4.023 1.00 57.34 108 ASN A CA 1
ATOM 862 C C . ASN A 1 108 ? 5.321 21.954 -5.247 1.00 57.34 108 ASN A C 1
ATOM 864 O O . ASN A 1 108 ? 6.311 21.224 -5.158 1.00 57.34 108 ASN A O 1
ATOM 868 N N . GLN A 1 109 ? 4.687 22.155 -6.409 1.00 53.53 109 GLN A N 1
ATOM 869 C CA . GLN A 1 109 ? 5.035 21.469 -7.662 1.00 53.53 109 GLN A CA 1
ATOM 870 C C . GLN A 1 109 ? 6.483 21.731 -8.107 1.00 53.53 109 GLN A C 1
ATOM 872 O O . GLN A 1 109 ? 7.056 20.903 -8.811 1.00 53.53 109 GLN A O 1
ATOM 877 N N . GLU A 1 110 ? 7.081 22.852 -7.692 1.00 49.50 110 GLU A N 1
ATOM 878 C CA . GLU A 1 110 ? 8.493 23.169 -7.932 1.00 49.50 110 GLU A CA 1
ATOM 879 C C . GLU A 1 110 ? 9.442 22.301 -7.098 1.00 49.50 110 GLU A C 1
ATOM 881 O O . GLU A 1 110 ? 10.402 21.771 -7.647 1.00 49.50 110 GLU A O 1
ATOM 886 N N . THR A 1 111 ? 9.154 22.049 -5.819 1.00 50.88 111 THR A N 1
ATOM 887 C CA . THR A 1 111 ? 10.020 21.258 -4.923 1.00 50.88 111 THR A CA 1
ATOM 888 C C . THR A 1 111 ? 10.110 19.788 -5.345 1.00 50.88 111 THR A C 1
ATOM 890 O O . THR A 1 111 ? 11.155 19.155 -5.212 1.00 50.88 111 THR A O 1
ATOM 893 N N . LEU A 1 112 ? 9.023 19.248 -5.905 1.00 57.69 112 LEU A N 1
ATOM 894 C CA . LEU A 1 112 ? 8.923 17.858 -6.367 1.00 57.69 112 LEU A CA 1
ATOM 895 C C . LEU A 1 112 ? 9.692 17.582 -7.673 1.00 57.69 112 LEU A C 1
ATOM 897 O O . LEU A 1 112 ? 9.895 16.419 -8.024 1.00 57.69 112 LEU A O 1
ATOM 901 N N . ARG A 1 113 ? 10.099 18.632 -8.403 1.00 54.12 113 ARG A N 1
ATOM 902 C CA . ARG A 1 113 ? 10.756 18.534 -9.720 1.00 54.12 113 ARG A CA 1
ATOM 903 C C . ARG A 1 113 ? 12.284 18.491 -9.660 1.00 54.12 113 ARG A C 1
ATOM 905 O O . ARG A 1 113 ? 12.896 18.087 -10.642 1.00 54.12 113 ARG A O 1
ATOM 912 N N . ILE A 1 114 ? 12.892 18.930 -8.557 1.00 50.72 114 ILE A N 1
ATOM 913 C CA . ILE A 1 114 ? 14.313 19.320 -8.541 1.00 50.72 114 ILE A CA 1
ATOM 914 C C . ILE A 1 114 ? 15.264 18.119 -8.377 1.00 50.72 114 ILE A C 1
ATOM 916 O O . ILE A 1 114 ? 16.430 18.228 -8.746 1.00 50.72 114 ILE A O 1
ATOM 920 N N . ASP A 1 115 ? 14.801 16.962 -7.883 1.00 54.25 115 ASP A N 1
ATOM 921 C CA . ASP A 1 115 ? 15.676 15.797 -7.679 1.00 54.25 115 ASP A CA 1
ATOM 922 C C . ASP A 1 115 ? 14.874 14.479 -7.585 1.00 54.25 115 ASP A C 1
ATOM 924 O O . ASP A 1 115 ? 14.133 14.261 -6.624 1.00 54.25 115 ASP A O 1
ATOM 928 N N . GLY A 1 116 ? 14.985 13.598 -8.590 1.00 56.78 116 GLY A N 1
ATOM 929 C CA . GLY A 1 116 ? 14.175 12.371 -8.702 1.00 56.78 116 GLY A CA 1
ATOM 930 C C . GLY A 1 116 ? 14.333 11.412 -7.516 1.00 56.78 116 GLY A C 1
ATOM 931 O O . GLY A 1 116 ? 13.342 10.878 -7.019 1.00 56.78 116 GLY A O 1
ATOM 932 N N . ILE A 1 117 ? 15.552 11.288 -6.980 1.00 54.41 117 ILE A N 1
ATOM 933 C CA . ILE A 1 117 ? 15.847 10.440 -5.812 1.00 54.41 117 ILE A CA 1
ATOM 934 C C . ILE A 1 117 ? 15.202 11.019 -4.545 1.00 54.41 117 ILE A C 1
ATOM 936 O O . ILE A 1 117 ? 14.622 10.286 -3.740 1.00 54.41 117 ILE A O 1
ATOM 940 N N . LYS A 1 118 ? 15.233 12.349 -4.373 1.00 62.44 118 LYS A N 1
ATOM 941 C CA . LYS A 1 118 ? 14.529 13.001 -3.255 1.00 62.44 118 LYS A CA 1
ATOM 942 C C . LYS A 1 118 ? 13.016 12.871 -3.403 1.00 62.44 118 LYS A C 1
ATOM 944 O O . LYS A 1 118 ? 12.331 12.712 -2.397 1.00 62.44 118 LYS A O 1
ATOM 949 N N . SER A 1 119 ? 12.501 12.900 -4.632 1.00 72.50 119 SER A N 1
ATOM 950 C CA . SER A 1 119 ? 11.074 12.732 -4.921 1.00 72.50 119 SER A CA 1
ATOM 951 C C . SER A 1 119 ? 10.570 11.338 -4.528 1.00 72.50 119 SER A C 1
ATOM 953 O O . SER A 1 119 ? 9.536 11.235 -3.868 1.00 72.50 119 SER A O 1
ATOM 955 N N . GLU A 1 120 ? 11.324 10.270 -4.819 1.00 76.94 120 GLU A N 1
ATOM 956 C CA . GLU A 1 120 ? 10.947 8.912 -4.405 1.00 76.94 120 GLU A CA 1
ATOM 957 C C . GLU A 1 120 ? 11.034 8.716 -2.886 1.00 76.94 120 GLU A C 1
ATOM 959 O O . GLU A 1 120 ? 10.089 8.208 -2.277 1.00 76.94 120 GLU A O 1
ATOM 964 N N . ALA A 1 121 ? 12.133 9.137 -2.253 1.00 77.50 121 ALA A N 1
ATOM 965 C CA . ALA A 1 121 ? 12.275 9.041 -0.800 1.00 77.50 121 ALA A CA 1
ATOM 966 C C . ALA A 1 121 ? 11.140 9.789 -0.080 1.00 77.50 121 ALA A C 1
ATOM 968 O O . ALA A 1 121 ? 10.570 9.292 0.895 1.00 77.50 121 ALA A O 1
ATOM 969 N N . MET A 1 122 ? 10.755 10.952 -0.610 1.00 79.69 122 MET A N 1
ATOM 970 C CA . MET A 1 122 ? 9.631 11.725 -0.103 1.00 79.69 122 MET A CA 1
ATOM 971 C C . MET A 1 122 ? 8.293 11.015 -0.310 1.00 79.69 122 MET A C 1
ATOM 973 O O . MET A 1 122 ? 7.481 10.932 0.614 1.00 79.69 122 MET A O 1
ATOM 977 N N . ALA A 1 123 ? 8.064 10.467 -1.504 1.00 84.81 123 ALA A N 1
ATOM 978 C CA . ALA A 1 123 ? 6.859 9.706 -1.809 1.00 84.81 123 ALA A CA 1
ATOM 979 C C . ALA A 1 123 ? 6.734 8.476 -0.902 1.00 84.81 123 ALA A C 1
ATOM 981 O O . ALA A 1 123 ? 5.643 8.161 -0.432 1.00 84.81 123 ALA A O 1
ATOM 982 N N . GLN A 1 124 ? 7.853 7.821 -0.580 1.00 86.31 124 GLN A N 1
ATOM 983 C CA . GLN A 1 124 ? 7.892 6.710 0.364 1.00 86.31 124 GLN A CA 1
ATOM 984 C C . GLN A 1 124 ? 7.477 7.143 1.771 1.00 86.31 124 GLN A C 1
ATOM 986 O O . GLN A 1 124 ? 6.662 6.469 2.402 1.00 86.31 124 GLN A O 1
ATOM 991 N N . GLN A 1 125 ? 8.008 8.262 2.268 1.00 83.81 125 GLN A N 1
ATOM 992 C CA . GLN A 1 125 ? 7.641 8.783 3.587 1.00 83.81 125 GLN A CA 1
ATOM 993 C C . GLN A 1 125 ? 6.149 9.124 3.662 1.00 83.81 125 GLN A C 1
ATOM 995 O O . GLN A 1 125 ? 5.459 8.682 4.586 1.00 83.81 125 GLN A O 1
ATOM 1000 N N . VAL A 1 126 ? 5.634 9.846 2.661 1.00 85.00 126 VAL A N 1
ATOM 1001 C CA . VAL A 1 126 ? 4.204 10.169 2.562 1.00 85.00 126 VAL A CA 1
ATOM 1002 C C . VAL A 1 126 ? 3.369 8.897 2.480 1.00 85.00 126 VAL A C 1
ATOM 1004 O O . VAL A 1 126 ? 2.423 8.735 3.252 1.00 85.00 126 VAL A O 1
ATOM 1007 N N . GLY A 1 127 ? 3.738 7.976 1.593 1.00 89.81 127 GLY A N 1
ATOM 1008 C CA . GLY A 1 127 ? 3.034 6.721 1.386 1.00 89.81 127 GLY A CA 1
ATOM 1009 C C . GLY A 1 127 ? 2.955 5.883 2.655 1.00 89.81 127 GLY A C 1
ATOM 1010 O O . GLY A 1 127 ? 1.867 5.469 3.037 1.00 89.81 127 GLY A O 1
ATOM 1011 N N . TYR A 1 128 ? 4.055 5.697 3.385 1.00 90.12 128 TYR A N 1
ATOM 1012 C CA . TYR A 1 128 ? 4.039 4.945 4.645 1.00 90.12 128 TYR A CA 1
ATOM 1013 C C . TYR A 1 128 ? 3.120 5.570 5.699 1.00 90.12 128 TYR A C 1
ATOM 1015 O O . TYR A 1 128 ? 2.363 4.847 6.347 1.00 90.12 128 TYR A O 1
ATOM 1023 N N . GLY A 1 129 ? 3.126 6.900 5.832 1.00 86.06 129 GLY A N 1
ATOM 1024 C CA . GLY A 1 129 ? 2.199 7.599 6.724 1.00 86.06 129 GLY A CA 1
ATOM 1025 C C . GLY A 1 129 ? 0.735 7.381 6.329 1.00 86.06 129 GLY A C 1
ATOM 1026 O O . GLY A 1 129 ? -0.101 7.069 7.176 1.00 86.06 129 GLY A O 1
ATOM 1027 N N . LEU A 1 130 ? 0.427 7.477 5.031 1.00 89.06 130 LEU A N 1
ATOM 1028 C CA . LEU A 1 130 ? -0.914 7.206 4.508 1.00 89.06 130 LEU A CA 1
ATOM 1029 C C . LEU A 1 130 ? -1.330 5.745 4.706 1.00 89.06 130 LEU A C 1
ATOM 1031 O O . LEU A 1 130 ? -2.460 5.491 5.111 1.00 89.06 130 LEU A O 1
ATOM 1035 N N . GLY A 1 131 ? -0.426 4.796 4.465 1.00 91.06 131 GLY A N 1
ATOM 1036 C CA . GLY A 1 131 ? -0.666 3.367 4.649 1.00 91.06 131 GLY A CA 1
ATOM 1037 C C . GLY A 1 131 ? -0.939 3.003 6.108 1.00 91.06 131 GLY A C 1
ATOM 1038 O O . GLY A 1 131 ? -1.833 2.201 6.373 1.00 91.06 131 GLY A O 1
ATOM 1039 N N . ASN A 1 132 ? -0.230 3.633 7.055 1.00 89.31 132 ASN A N 1
ATOM 1040 C CA . ASN A 1 132 ? -0.504 3.491 8.486 1.00 89.31 132 ASN A CA 1
ATOM 1041 C C . ASN A 1 132 ? -1.935 3.929 8.818 1.00 89.31 132 ASN A C 1
ATOM 1043 O O . ASN A 1 132 ? -2.729 3.145 9.330 1.00 89.31 132 ASN A O 1
ATOM 1047 N N . SER A 1 133 ? -2.287 5.161 8.450 1.00 87.00 133 SER A N 1
ATOM 1048 C CA . SER A 1 133 ? -3.616 5.701 8.733 1.00 87.00 133 SER A CA 1
ATOM 1049 C C . SER A 1 133 ? -4.737 4.955 7.999 1.00 87.00 133 SER A C 1
ATOM 1051 O O . SER A 1 133 ? -5.845 4.854 8.523 1.00 87.00 133 SER A O 1
ATOM 1053 N N . LEU A 1 134 ? -4.470 4.432 6.796 1.00 90.44 134 LEU A N 1
ATOM 1054 C CA . LEU A 1 134 ? -5.402 3.586 6.050 1.00 90.44 134 LEU A CA 1
ATOM 1055 C C . LEU A 1 134 ? -5.672 2.273 6.793 1.00 90.44 134 LEU A C 1
ATOM 1057 O O . LEU A 1 134 ? -6.820 1.842 6.871 1.00 90.44 134 LEU A O 1
ATOM 1061 N N . TYR A 1 135 ? -4.630 1.660 7.361 1.00 91.38 135 TYR A N 1
ATOM 1062 C CA . TYR A 1 135 ? -4.753 0.444 8.159 1.00 91.38 135 TYR A CA 1
ATOM 1063 C C . TYR A 1 135 ? -5.544 0.685 9.448 1.00 91.38 135 TYR A C 1
ATOM 1065 O O . TYR A 1 135 ? -6.486 -0.053 9.729 1.00 91.38 135 TYR A O 1
ATOM 1073 N N . ASP A 1 136 ? -5.231 1.754 10.182 1.00 88.56 136 ASP A N 1
ATOM 1074 C CA . ASP A 1 136 ? -5.946 2.100 11.415 1.00 88.56 136 ASP A CA 1
ATOM 1075 C C . ASP A 1 136 ? -7.432 2.392 11.120 1.00 88.56 136 ASP A C 1
ATOM 1077 O O . ASP A 1 136 ? -8.329 1.863 11.775 1.00 88.56 136 ASP A O 1
ATOM 1081 N N . ALA A 1 137 ? -7.723 3.134 10.043 1.00 88.19 137 ALA A N 1
ATOM 1082 C CA . ALA A 1 137 ? -9.096 3.385 9.602 1.00 88.19 137 ALA A CA 1
ATOM 1083 C C . ALA A 1 137 ? -9.838 2.113 9.146 1.00 88.19 137 ALA A C 1
ATOM 1085 O O . ALA A 1 137 ? -11.057 2.035 9.307 1.00 88.19 137 ALA A O 1
ATOM 1086 N N . TYR A 1 138 ? -9.130 1.129 8.584 1.00 90.81 138 TYR A N 1
ATOM 1087 C CA . TYR A 1 138 ? -9.697 -0.178 8.249 1.00 90.81 138 TYR A CA 1
ATOM 1088 C C . TYR A 1 138 ? -10.053 -0.977 9.510 1.00 90.81 138 TYR A C 1
ATOM 1090 O O . TYR A 1 138 ? -11.160 -1.509 9.590 1.00 90.81 138 TYR A O 1
ATOM 1098 N N . LEU A 1 139 ? -9.171 -1.010 10.516 1.00 90.94 139 LEU A N 1
ATOM 1099 C CA . LEU A 1 139 ? -9.451 -1.673 11.797 1.00 90.94 139 LEU A CA 1
ATOM 1100 C C . LEU A 1 139 ? -10.627 -1.034 12.544 1.00 90.94 139 LEU A C 1
ATOM 1102 O O . LEU A 1 139 ? -11.428 -1.736 13.152 1.00 90.94 139 LEU A O 1
ATOM 1106 N N . GLU A 1 140 ? -10.767 0.287 12.453 1.00 89.81 140 GLU A N 1
ATOM 1107 C CA . GLU A 1 140 ? -11.894 1.028 13.028 1.00 89.81 140 GLU A CA 1
ATOM 1108 C C . GLU A 1 140 ? -13.196 0.921 12.208 1.00 89.81 140 GLU A C 1
ATOM 1110 O O . GLU A 1 140 ? -14.203 1.532 12.563 1.00 89.81 140 GLU A O 1
ATOM 1115 N N . GLY A 1 141 ? -13.193 0.207 11.076 1.00 87.62 141 GLY A N 1
ATOM 1116 C CA . GLY A 1 141 ? -14.359 0.061 10.198 1.00 87.62 141 GLY A CA 1
ATOM 1117 C C . GLY A 1 141 ? -14.746 1.328 9.422 1.00 87.62 141 GLY A C 1
ATOM 1118 O O . GLY A 1 141 ? -15.780 1.348 8.757 1.00 87.62 141 GLY A O 1
ATOM 1119 N N . ARG A 1 142 ? -13.921 2.385 9.468 1.00 87.56 142 ARG A N 1
ATOM 1120 C CA . ARG A 1 142 ? -14.115 3.633 8.703 1.00 87.56 142 ARG A CA 1
ATOM 1121 C C . ARG A 1 142 ? -13.785 3.473 7.220 1.00 87.56 142 ARG A C 1
ATOM 1123 O O . ARG A 1 142 ? -14.272 4.253 6.407 1.00 87.56 142 ARG A O 1
ATOM 1130 N N . VAL A 1 143 ? -12.943 2.498 6.885 1.00 89.81 143 VAL A N 1
ATOM 1131 C CA . VAL A 1 143 ? -12.612 2.097 5.514 1.00 89.81 143 VAL A CA 1
ATOM 1132 C C . VAL A 1 143 ? -13.087 0.666 5.310 1.00 89.81 143 VAL A C 1
ATOM 1134 O O . VAL A 1 143 ? -12.687 -0.244 6.033 1.00 89.81 143 VAL A O 1
ATOM 1137 N N . THR A 1 144 ? -13.939 0.453 4.313 1.00 90.44 144 THR A N 1
ATOM 1138 C CA . THR A 1 144 ? -14.502 -0.862 3.998 1.00 90.44 144 THR A CA 1
ATOM 1139 C C . THR A 1 144 ? -13.617 -1.638 3.020 1.00 90.44 144 THR A C 1
ATOM 1141 O O . THR A 1 144 ? -12.781 -1.082 2.305 1.00 90.44 144 THR A O 1
ATOM 1144 N N . ARG A 1 145 ? -13.859 -2.951 2.895 1.00 92.00 145 ARG A N 1
ATOM 1145 C CA . ARG A 1 145 ? -13.231 -3.777 1.845 1.00 92.00 145 ARG A CA 1
ATOM 1146 C C . ARG A 1 145 ? -13.555 -3.279 0.432 1.00 92.00 145 ARG A C 1
ATOM 1148 O O . ARG A 1 145 ? -12.727 -3.415 -0.463 1.00 92.00 145 ARG A O 1
ATOM 1155 N N . GLY A 1 146 ? -14.743 -2.702 0.233 1.00 92.31 146 GLY A N 1
ATOM 1156 C CA . GLY A 1 146 ? -15.135 -2.097 -1.039 1.00 92.31 146 GLY A CA 1
ATOM 1157 C C . GLY A 1 146 ? -14.273 -0.883 -1.380 1.00 92.31 146 GLY A C 1
ATOM 1158 O O . GLY A 1 146 ? -13.846 -0.741 -2.522 1.00 92.31 146 GLY A O 1
ATOM 1159 N N . ASP A 1 147 ? -13.957 -0.053 -0.386 1.00 89.88 147 ASP A N 1
ATOM 1160 C CA . ASP A 1 147 ? -13.083 1.114 -0.549 1.00 89.88 147 ASP A CA 1
ATOM 1161 C C . ASP A 1 147 ? -11.651 0.687 -0.881 1.00 89.88 147 ASP A C 1
ATOM 1163 O O . ASP A 1 147 ? -11.071 1.179 -1.848 1.00 89.88 147 ASP A O 1
ATOM 1167 N N . LEU A 1 148 ? -11.121 -0.305 -0.157 1.00 91.75 148 LEU A N 1
ATOM 1168 C CA . LEU A 1 148 ? -9.811 -0.894 -0.450 1.00 91.75 148 LEU A CA 1
ATOM 1169 C C . LEU A 1 148 ? -9.762 -1.470 -1.866 1.00 91.75 148 LEU A C 1
ATOM 1171 O O . LEU A 1 148 ? -8.836 -1.179 -2.616 1.00 91.75 148 LEU A O 1
ATOM 1175 N N . ARG A 1 149 ? -10.785 -2.230 -2.275 1.00 93.06 149 ARG A N 1
ATOM 1176 C CA . ARG A 1 149 ? -10.871 -2.766 -3.638 1.00 93.06 149 ARG A CA 1
ATOM 1177 C C . ARG A 1 149 ? -10.821 -1.651 -4.687 1.00 93.06 149 ARG A C 1
ATOM 1179 O O . ARG A 1 149 ? -10.121 -1.811 -5.683 1.00 93.06 149 ARG A O 1
ATOM 1186 N N . ARG A 1 150 ? -11.522 -0.528 -4.475 1.00 91.94 150 ARG A N 1
ATOM 1187 C CA . ARG A 1 150 ? -11.457 0.628 -5.390 1.00 91.94 150 ARG A CA 1
ATOM 1188 C C . ARG A 1 150 ? -10.051 1.225 -5.460 1.00 91.94 150 ARG A C 1
ATOM 1190 O O . ARG A 1 150 ? -9.604 1.537 -6.556 1.00 91.94 150 ARG A O 1
ATOM 1197 N N . LEU A 1 151 ? -9.348 1.333 -4.330 1.00 91.62 151 LEU A N 1
ATOM 1198 C CA . LEU A 1 151 ? -7.969 1.833 -4.295 1.00 91.62 151 LEU A CA 1
ATOM 1199 C C . LEU A 1 151 ? -6.994 0.903 -5.034 1.00 91.62 151 LEU A C 1
ATOM 1201 O O . LEU A 1 151 ? -6.201 1.372 -5.845 1.00 91.62 151 LEU A O 1
ATOM 1205 N N . PHE A 1 152 ? -7.083 -0.413 -4.817 1.00 90.94 152 PHE A N 1
ATOM 1206 C CA . PHE A 1 152 ? -6.222 -1.384 -5.504 1.00 90.94 152 PHE A CA 1
ATOM 1207 C C . PHE A 1 152 ? -6.470 -1.434 -7.020 1.00 90.94 152 PHE A C 1
ATOM 1209 O O . PHE A 1 152 ? -5.522 -1.644 -7.770 1.00 90.94 152 PHE A O 1
ATOM 1216 N N . LEU A 1 153 ? -7.707 -1.195 -7.473 1.00 90.44 153 LEU A N 1
ATOM 1217 C CA . LEU A 1 153 ? -8.084 -1.146 -8.895 1.00 90.44 153 LEU A CA 1
ATOM 1218 C C . LEU A 1 153 ? -7.850 0.223 -9.560 1.00 90.44 153 LEU A C 1
ATOM 1220 O O . LEU A 1 153 ? -8.083 0.359 -10.761 1.00 90.44 153 LEU A O 1
ATOM 1224 N N . ALA A 1 154 ? -7.429 1.248 -8.815 1.00 87.38 154 ALA A N 1
ATOM 1225 C CA . ALA A 1 154 ? -7.328 2.603 -9.343 1.00 87.38 154 ALA A CA 1
ATOM 1226 C C . ALA A 1 154 ? -6.281 2.720 -10.465 1.00 87.38 154 ALA A C 1
ATOM 1228 O O . ALA A 1 154 ? -5.113 2.368 -10.291 1.00 87.38 154 ALA A O 1
ATOM 1229 N N . GLN A 1 155 ? -6.675 3.283 -11.611 1.00 82.94 155 GLN A N 1
ATOM 1230 C CA . GLN A 1 155 ? -5.775 3.534 -12.738 1.00 82.94 155 GLN A CA 1
ATOM 1231 C C . GLN A 1 155 ? -4.963 4.819 -12.517 1.00 82.94 155 GLN A C 1
ATOM 1233 O O . GLN A 1 155 ? -5.285 5.884 -13.033 1.00 82.94 155 GLN A O 1
ATOM 1238 N N . LEU A 1 156 ? -3.862 4.721 -11.766 1.00 80.81 156 LEU A N 1
ATOM 1239 C CA . LEU A 1 156 ? -3.001 5.874 -11.443 1.00 80.81 156 LEU A CA 1
ATOM 1240 C C . LEU A 1 156 ? -2.312 6.514 -12.668 1.00 80.81 156 LEU A C 1
ATOM 1242 O O . LEU A 1 156 ? -1.757 7.600 -12.561 1.00 80.81 156 LEU A O 1
ATOM 1246 N N . GLY A 1 157 ? -2.339 5.851 -13.830 1.00 73.00 157 GLY A N 1
ATOM 1247 C CA . GLY A 1 157 ? -1.752 6.354 -15.076 1.00 73.00 157 GLY A CA 1
ATOM 1248 C C . GLY A 1 157 ? -2.623 7.353 -15.847 1.00 73.00 157 GLY A C 1
ATOM 1249 O O . GLY A 1 157 ? -2.172 7.858 -16.881 1.00 73.00 157 GLY A O 1
ATOM 1250 N N . GLU A 1 158 ? -3.854 7.606 -15.398 1.00 76.31 158 GLU A N 1
ATOM 1251 C CA . GLU A 1 158 ? -4.726 8.649 -15.945 1.00 76.31 158 GLU A CA 1
ATOM 1252 C C . GLU A 1 158 ? -4.294 10.038 -15.431 1.00 76.31 158 GLU A C 1
ATOM 1254 O O . GLU A 1 158 ? -4.013 10.185 -14.234 1.00 76.31 158 GLU A O 1
ATOM 1259 N N . PRO A 1 159 ? -4.237 11.070 -16.297 1.00 73.94 159 PRO A N 1
ATOM 1260 C CA . PRO A 1 159 ? -3.843 12.418 -15.893 1.00 73.94 159 PRO A CA 1
ATOM 1261 C C . PRO A 1 159 ? -4.657 12.929 -14.696 1.00 73.94 159 PRO A C 1
ATOM 1263 O O . PRO A 1 159 ? -5.883 12.875 -14.690 1.00 73.94 159 PRO A O 1
ATOM 1266 N N . GLY A 1 160 ? -3.973 13.410 -13.656 1.00 77.44 160 GLY A N 1
ATOM 1267 C CA . GLY A 1 160 ? -4.600 13.974 -12.453 1.00 77.44 160 GLY A CA 1
ATOM 1268 C C . GLY A 1 160 ? -5.183 12.961 -11.454 1.00 77.44 1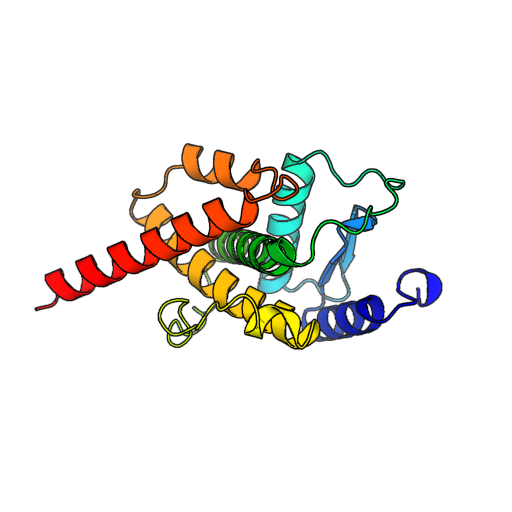60 GLY A C 1
ATOM 1269 O O . GLY A 1 160 ? -5.327 13.310 -10.280 1.00 77.44 160 GLY A O 1
ATOM 1270 N N . LYS A 1 161 ? -5.430 11.704 -11.850 1.00 84.31 161 LYS A N 1
ATOM 1271 C CA . LYS A 1 161 ? -6.093 10.701 -10.997 1.00 84.31 161 LYS A CA 1
ATOM 1272 C C . LYS A 1 161 ? -5.277 10.320 -9.765 1.00 84.31 161 LYS A C 1
ATOM 1274 O O . LYS A 1 161 ? -5.800 10.274 -8.653 1.00 84.31 161 LYS A O 1
ATOM 1279 N N . ALA A 1 162 ? -3.975 10.092 -9.937 1.00 84.75 162 ALA A N 1
ATOM 1280 C CA . ALA A 1 162 ? -3.090 9.772 -8.818 1.00 84.75 162 ALA A CA 1
ATOM 1281 C C . ALA A 1 162 ? -3.031 10.907 -7.785 1.00 84.75 162 ALA A C 1
ATOM 1283 O O . ALA A 1 162 ? -3.047 10.662 -6.579 1.00 84.75 162 ALA A O 1
ATOM 1284 N N . ARG A 1 163 ? -3.020 12.161 -8.260 1.00 84.94 163 ARG A N 1
ATOM 1285 C CA . ARG A 1 163 ? -3.027 13.351 -7.404 1.00 84.94 163 ARG A CA 1
ATOM 1286 C C . ARG A 1 163 ? -4.322 13.461 -6.604 1.00 84.94 163 ARG A C 1
ATOM 1288 O O . ARG A 1 163 ? -4.256 13.727 -5.408 1.00 84.94 163 ARG A O 1
ATOM 1295 N N . GLU A 1 164 ? -5.468 13.259 -7.250 1.00 87.31 164 GLU A N 1
ATOM 1296 C CA . GLU A 1 164 ? -6.788 13.239 -6.606 1.00 87.31 164 GLU A CA 1
ATOM 1297 C C . GLU A 1 164 ? -6.817 12.222 -5.456 1.00 87.31 164 GLU A C 1
ATOM 1299 O O . GLU A 1 164 ? -6.994 12.611 -4.302 1.00 87.31 164 GLU A O 1
ATOM 1304 N N . ILE A 1 165 ? -6.519 10.951 -5.745 1.00 87.81 165 ILE A N 1
ATOM 1305 C CA . ILE A 1 165 ? -6.540 9.860 -4.757 1.00 87.81 165 ILE A CA 1
ATOM 1306 C C . ILE A 1 165 ? -5.566 10.130 -3.607 1.00 87.81 165 ILE A C 1
ATOM 1308 O O . ILE A 1 165 ? -5.901 9.952 -2.434 1.00 87.81 165 ILE A O 1
ATOM 1312 N N . CYS A 1 166 ? -4.351 10.586 -3.918 1.00 85.62 166 CYS A N 1
ATOM 1313 C CA . CYS A 1 166 ? -3.365 10.895 -2.890 1.00 85.62 166 CYS A CA 1
ATOM 1314 C C . CYS A 1 166 ? -3.850 12.028 -1.967 1.00 85.62 166 CYS A C 1
ATOM 1316 O O . CYS A 1 166 ? -3.670 11.950 -0.751 1.00 85.62 166 CYS A O 1
ATOM 1318 N N . LEU A 1 167 ? -4.480 13.074 -2.517 1.00 85.38 167 LEU A N 1
ATOM 1319 C CA . LEU A 1 167 ? -5.046 14.182 -1.738 1.00 85.38 167 LEU A CA 1
ATOM 1320 C C . LEU A 1 167 ? -6.244 13.749 -0.895 1.00 85.38 167 LEU A C 1
ATOM 1322 O O . LEU A 1 167 ? -6.358 14.183 0.253 1.00 85.38 167 LEU A O 1
ATOM 1326 N N . GLU A 1 168 ? -7.106 12.883 -1.418 1.00 86.81 168 GLU A N 1
ATOM 1327 C CA . GLU A 1 168 ? -8.210 12.291 -0.660 1.00 86.81 168 GLU A CA 1
ATOM 1328 C C . GLU A 1 168 ? -7.700 11.519 0.558 1.00 86.81 168 GLU A C 1
ATOM 1330 O O . GLU A 1 168 ? -8.155 11.771 1.679 1.00 86.81 168 GLU A O 1
ATOM 1335 N N . LEU A 1 169 ? -6.699 10.653 0.365 1.00 84.25 169 LEU A N 1
ATOM 1336 C CA . LEU A 1 169 ? -6.057 9.918 1.453 1.00 84.25 169 LEU A CA 1
ATOM 1337 C C . LEU A 1 169 ? -5.455 10.880 2.487 1.00 84.25 169 LEU A C 1
ATOM 1339 O O . LEU A 1 169 ? -5.755 10.770 3.677 1.00 84.25 169 LEU A O 1
ATOM 1343 N N . MET A 1 170 ? -4.684 11.882 2.048 1.00 81.69 170 MET A N 1
ATOM 1344 C CA . MET A 1 170 ? -4.094 12.893 2.939 1.00 81.69 170 MET A CA 1
ATOM 1345 C C . MET A 1 170 ? -5.150 13.658 3.746 1.00 81.69 170 MET A C 1
ATOM 1347 O O . MET A 1 170 ? -4.981 13.882 4.948 1.00 81.69 170 MET A O 1
ATOM 1351 N N . ASN A 1 171 ? -6.258 14.042 3.114 1.00 80.12 171 ASN A N 1
ATOM 1352 C CA . ASN A 1 171 ? -7.358 14.729 3.783 1.00 80.12 171 ASN A CA 1
ATOM 1353 C C . ASN A 1 171 ? -8.079 13.820 4.788 1.00 80.12 171 ASN A C 1
ATOM 1355 O O . ASN A 1 171 ? -8.436 14.285 5.876 1.00 80.12 171 ASN A O 1
ATOM 1359 N N . GLY A 1 172 ? -8.246 12.534 4.471 1.00 76.06 172 GLY A N 1
ATOM 1360 C CA . GLY A 1 172 ? -8.777 11.526 5.389 1.00 76.06 172 GLY A CA 1
ATOM 1361 C C . GLY A 1 172 ? -7.937 11.405 6.663 1.00 76.06 172 GLY A C 1
ATOM 1362 O O . GLY A 1 172 ? -8.479 11.490 7.769 1.00 76.06 172 GLY A O 1
ATOM 1363 N N . VAL A 1 173 ? -6.609 11.325 6.518 1.00 73.69 173 VAL A N 1
ATOM 1364 C CA . VAL A 1 173 ? -5.667 11.299 7.653 1.00 73.69 173 VAL A CA 1
ATOM 1365 C C . VAL A 1 173 ? -5.785 12.558 8.511 1.00 73.69 173 VAL A C 1
ATOM 1367 O O . VAL A 1 173 ? -5.906 12.476 9.735 1.00 73.69 173 VAL A O 1
ATOM 1370 N N . ARG A 1 174 ? -5.802 13.744 7.886 1.00 73.94 174 ARG A N 1
ATOM 1371 C CA . ARG A 1 174 ? -5.922 15.028 8.604 1.00 73.94 174 ARG A CA 1
ATOM 1372 C C . ARG A 1 174 ? -7.218 15.115 9.412 1.00 73.94 174 ARG A C 1
ATOM 1374 O O . ARG A 1 174 ? -7.195 15.551 10.564 1.00 73.94 174 ARG A O 1
ATOM 1381 N N . ARG A 1 175 ? -8.343 14.680 8.835 1.00 73.25 175 ARG A N 1
ATOM 1382 C CA . ARG A 1 175 ? -9.647 14.657 9.518 1.00 73.25 175 ARG A CA 1
ATOM 1383 C C . ARG A 1 175 ? -9.649 13.698 10.709 1.00 73.25 175 ARG A C 1
ATOM 1385 O O . ARG A 1 175 ? -10.128 14.080 11.776 1.00 73.25 175 ARG A O 1
ATOM 1392 N N . ALA A 1 176 ? -9.076 12.504 10.554 1.00 70.06 176 ALA A N 1
ATOM 1393 C CA . ALA A 1 176 ? -8.964 11.529 11.637 1.00 70.06 176 ALA A CA 1
ATOM 1394 C C . ALA A 1 176 ? -8.130 12.073 12.810 1.00 70.06 176 ALA A C 1
ATOM 1396 O O . ALA A 1 176 ? -8.591 12.049 13.952 1.00 70.06 176 ALA A O 1
ATOM 1397 N N . LYS A 1 177 ? -6.965 12.676 12.526 1.00 70.00 177 LYS A N 1
ATOM 1398 C CA . LYS A 1 177 ? -6.111 13.300 13.553 1.00 70.00 177 LYS A CA 1
ATOM 1399 C C . LYS A 1 177 ? -6.809 14.442 14.290 1.00 70.00 177 LYS A C 1
ATOM 1401 O O . LYS A 1 177 ? -6.716 14.531 15.512 1.00 70.00 177 LYS A O 1
ATOM 1406 N N . LYS A 1 178 ? -7.542 15.302 13.570 1.00 73.25 178 LYS A N 1
ATOM 1407 C CA . LYS A 1 178 ? -8.313 16.394 14.188 1.00 73.25 178 LYS A CA 1
ATOM 1408 C C . LYS A 1 178 ? -9.379 15.857 15.149 1.00 73.25 178 LYS A C 1
ATOM 1410 O O . LYS A 1 178 ? -9.526 16.399 16.239 1.00 73.25 178 LYS A O 1
ATOM 1415 N N . LYS A 1 179 ? -10.088 14.790 14.764 1.00 69.00 179 LYS A N 1
ATOM 1416 C CA . LYS A 1 179 ? -11.109 14.151 15.607 1.00 69.00 179 LYS A CA 1
ATOM 1417 C C . LYS A 1 179 ? -10.497 13.513 16.859 1.00 69.00 179 LYS A C 1
ATOM 1419 O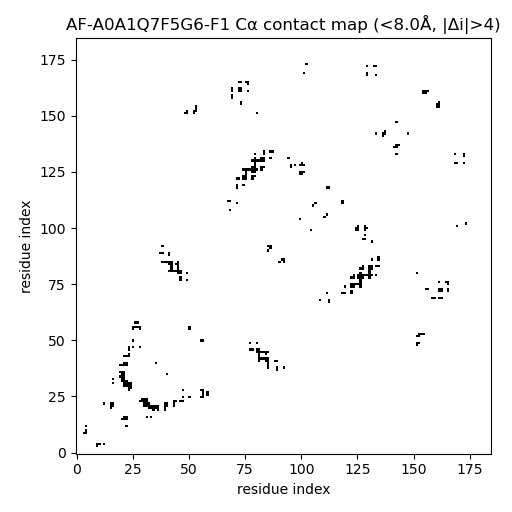 O . LYS A 1 179 ? -11.024 13.724 17.943 1.00 69.00 179 LYS A O 1
ATOM 1424 N N . ALA A 1 180 ? -9.376 12.803 16.723 1.00 68.56 180 ALA A N 1
ATOM 1425 C CA . ALA A 1 180 ? -8.674 12.201 17.858 1.00 68.56 180 ALA A CA 1
ATOM 1426 C C . ALA A 1 180 ? -8.196 13.258 18.868 1.00 68.56 180 ALA A C 1
ATOM 1428 O O . ALA A 1 180 ? -8.413 13.109 20.065 1.00 68.56 180 ALA A O 1
ATOM 1429 N N . ARG A 1 181 ? -7.625 14.373 18.385 1.00 73.31 181 ARG A N 1
ATOM 1430 C CA . ARG A 1 181 ? -7.188 15.482 19.248 1.00 73.31 181 ARG A CA 1
ATOM 1431 C C . ARG A 1 181 ? -8.352 16.154 19.983 1.00 73.31 181 ARG A C 1
ATOM 1433 O O . ARG A 1 181 ? -8.179 16.549 21.125 1.00 73.31 181 ARG A O 1
ATOM 1440 N N . ALA A 1 182 ? -9.510 16.284 19.337 1.00 71.69 182 ALA A N 1
ATOM 1441 C CA . ALA A 1 182 ? -10.706 16.860 19.951 1.00 71.69 182 ALA A CA 1
ATOM 1442 C C . ALA A 1 182 ? -11.375 15.935 20.983 1.00 71.69 182 ALA A C 1
ATOM 1444 O O . ALA A 1 182 ? -12.110 16.425 21.823 1.00 71.69 182 ALA A O 1
ATOM 1445 N N . ALA A 1 183 ? -11.148 14.620 20.913 1.00 67.31 183 ALA A N 1
ATOM 1446 C CA . ALA A 1 183 ? -11.671 13.654 21.883 1.00 67.31 183 ALA A CA 1
ATOM 1447 C C . ALA A 1 183 ? -10.760 13.465 23.113 1.00 67.31 183 ALA A C 1
ATOM 1449 O O . ALA A 1 183 ? -11.159 12.808 24.068 1.00 67.31 183 ALA A O 1
ATOM 1450 N N . ALA A 1 184 ? -9.533 13.994 23.066 1.00 66.81 184 ALA A N 1
ATOM 1451 C CA . ALA A 1 184 ? -8.518 13.864 24.112 1.00 66.81 184 ALA A CA 1
ATOM 1452 C C . ALA A 1 184 ? -8.339 15.138 24.964 1.00 66.81 184 ALA A C 1
ATOM 1454 O O . ALA A 1 184 ? -7.445 15.176 25.808 1.00 66.81 184 ALA A O 1
ATOM 1455 N N . GLY A 1 185 ? -9.135 16.180 24.711 1.00 51.06 185 GLY A N 1
ATOM 1456 C CA . GLY A 1 185 ? -9.191 17.416 25.495 1.00 51.06 185 GLY A CA 1
ATOM 1457 C C . GLY A 1 185 ? -10.601 17.650 26.000 1.00 51.06 185 GLY A C 1
ATOM 1458 O O . GLY A 1 185 ? -10.715 18.284 27.067 1.00 51.06 185 GLY A O 1
#

Mean predicted aligned error: 9.13 Å

pLDDT: mean 76.51, std 16.53, range [37.09, 94.69]

Secondary structure (DSSP, 8-state):
-TTTS-SHHHHHHHHHHHHHSEEEEGGGTEEEESS--HHHHHHHHHHHHHHHHTT---TT-------TTTHHHHHHHHHHHHHHHHHHH-TTSPPPPGGG-TTS----TTGGGS-HHHHHHHHHHHHHHHHHHHHHHHHTTSS-HHHHHHHHT--TTSTTHHHHHHHHHHHHHHHHHHHHHHH--

Radius of gyration: 16.62 Å; Cα contacts (8 Å, |Δi|>4): 208; chains: 1; bounding box: 39×37×50 Å

Foldseek 3Di:
DCVVLVDPNSVVVVVVCVVQQWAQDQLVRDIGGRDPDLLQVQLRVQLSLLCVLQVGDDNDDPPPVPDLQLPLLVLLLSLLSSLLSSCVRPVVDPQDDLPLEPPPDPVPSVVCPPDVVVSNVNSNSHSSNLNVLQNVCVVVVVADPVNSSCSSNQPSSPPCRSVVVSVVSSVSSVVVVVVVVVVVD

Solvent-accessible surface area (backbone atoms only — not comparable to full-atom values): 10271 Å² total; per-residue (Å²): 110,71,82,83,35,73,51,82,66,28,57,57,53,48,53,47,30,69,76,40,20,32,42,60,40,64,75,75,72,41,77,47,76,83,40,93,40,64,70,45,44,30,21,33,52,31,40,48,50,33,44,52,56,66,69,46,69,65,87,78,65,79,76,70,87,68,65,79,87,43,51,50,29,36,45,17,45,45,31,13,48,9,42,27,34,14,46,72,75,36,66,86,58,78,81,73,79,62,89,66,32,70,86,78,57,82,80,48,75,68,71,61,68,78,40,72,70,60,29,49,58,48,15,42,49,37,4,40,41,49,8,51,48,52,44,54,33,36,76,70,63,78,41,47,74,69,56,52,50,53,60,40,46,50,66,51,87,44,90,65,45,18,47,51,55,40,48,51,52,52,50,52,48,53,53,52,53,54,51,55,56,65,73,74,111

Sequence (185 aa):
MRRLLSGTDGEAVLLKIEERGSAYLPDVNAFYVREFQMMYVAEEVARFLHHACRGLPRANTHSEKKENSGHFYCLSVEYALGYFGTRVLYPARPQKDESLAPAKLDLNQETLRIDGIKSEAMAQQVGYGLGNSLYDAYLEGRVTRGDLRRLFLAQLGEPGKAREICLELMNGVRRAKKKARAAAG